Protein AF-A0A3M7MAM5-F1 (afdb_monomer_lite)

Radius of gyration: 22.74 Å; chains: 1; bounding box: 94×47×56 Å

Foldseek 3Di:
DDDDDDDDDDDDDDDDPDDQPFKDWFADPDQDFAADDPPLAKWKKWWPAKDWADPQHPAAQEPVRLVCAPVDCPVPDPSDGDDQWRWMKIAGSQQKIKIWTFGDDPDPVPVDQPDAPDADQVRTPWIFIDGKDKDFDDADCQGDPGHNYRDYPPPDPQPRKIKMWGDTCDILQDFHPDPPDDTDIFIWTCPDPFKIWTWHWDQDVVVRGITIMIIIMGIDDAWALDDPPDGKWKWWWKWWDDVVQSKTKIWIDTHFKIKIWMHRGNWIWIWIKGAQPPPPPDDSVRRIDTSYIYTDDDDVSVVRSCLSRHDQQMWIGGPPIIIGTNHIYMYD

pLDDT: mean 84.45, std 17.79, range [28.25, 98.88]

Organism: NCBI:txid1302712

Sequence (332 aa):
MSTSSNTEDPSEPTRSPGTDTYVTVTAANTTAIPSLPNGSEPNISVREYIYFLPYPLPPGTEVPYSIHLPEKNPLNLPTHQLEPTDTLVLTSPKRTFVDIRIYKPFNAAEDLPPPANVLEPQRLEWAFAGTSSSRSITLSPTGPKHGKSQIRMEKDMWSNVTHSKWSHWIDSRYTVGSKDIPVDEGDMYPIAPDLTLEVGHAFHPALNAEKTHEEMWRDVHAISTNEAPHTTKLCVVLRCKAEHAGVRGLIVRVGQYCQGIVMERDRVTVERWEWHADLAGKTEREKWARSVRIGNSFLPCSAAFRAEVLGAGAVVRFHEYEWVVEELWEWK

InterPro domains:
  IPR031818 Protein Hri1 [PF16815] (74-327)
  IPR043047 Hri1, N-terminal domain superfamily [G3DSA:2.40.128.320] (72-232)

Secondary structure (DSSP, 8-state):
--------------------TTEEEE--S--SPPBPPTT---EEEEEEEEEEEPSSPPTT--SS-GGGTTT--TT---SS----EEEEEEE-TT-EEEEEEEEPPS-GGG-SPPPTT---GGGEEEEEEEEEEEEE-PPPTT--SSSS-----TTS---S-EEEEEEEEEETTS-TT-S-PPPEEEEEEEEETTEEEEEEEEEEGGGTEEEEEEEEEEEPPP---S-TT---EEEEEEEEEEGGGTEEEEEEEETTEEEEEEEETTEEEEEEEEE-TT-TT--HHHHEEEEEEESSS---GGGGG-GGG--TT-EEEETTEEEEEEEEEEE-

Structure (mmCIF, N/CA/C/O backbone):
data_AF-A0A3M7MAM5-F1
#
_entry.id   AF-A0A3M7MAM5-F1
#
loop_
_atom_site.group_PDB
_atom_site.id
_atom_site.type_symbol
_atom_site.label_atom_id
_atom_site.label_alt_id
_atom_site.label_comp_id
_atom_site.label_asym_id
_atom_site.label_entity_id
_atom_site.label_seq_id
_atom_site.pdbx_PDB_ins_code
_atom_site.Cartn_x
_atom_site.Cartn_y
_atom_site.Cartn_z
_atom_site.occupancy
_atom_site.B_iso_or_equiv
_atom_site.auth_seq_id
_atom_site.auth_comp_id
_atom_site.auth_asym_id
_atom_site.auth_atom_id
_atom_site.pdbx_PDB_model_num
ATOM 1 N N . MET A 1 1 ? -64.782 25.858 -14.496 1.00 42.59 1 MET A N 1
ATOM 2 C CA . MET A 1 1 ? -64.488 24.683 -13.652 1.00 42.59 1 MET A CA 1
ATOM 3 C C . MET A 1 1 ? -63.936 23.599 -14.556 1.00 42.59 1 MET A C 1
ATOM 5 O O . MET A 1 1 ? -64.670 23.101 -15.394 1.00 42.59 1 MET A O 1
ATOM 9 N N . SER A 1 2 ? -62.637 23.335 -14.467 1.00 32.50 2 SER A N 1
ATOM 10 C CA . SER A 1 2 ? -61.953 22.219 -15.127 1.00 32.50 2 SER A CA 1
ATOM 11 C C . SER A 1 2 ? -60.625 22.061 -14.400 1.00 32.50 2 SER A C 1
ATOM 13 O O . SER A 1 2 ? -59.727 22.886 -14.547 1.00 32.50 2 SER A O 1
ATOM 15 N N . THR A 1 3 ? -60.597 21.086 -13.505 1.00 32.38 3 THR A N 1
ATOM 16 C CA . THR A 1 3 ? -59.550 20.776 -12.532 1.00 32.38 3 THR A CA 1
ATOM 17 C C . THR A 1 3 ? -58.356 20.096 -13.193 1.00 32.38 3 THR A C 1
ATOM 19 O O . THR A 1 3 ? -58.519 19.132 -13.935 1.00 32.38 3 THR A O 1
ATOM 22 N N . SER A 1 4 ? -57.163 20.599 -12.882 1.00 31.80 4 SER A N 1
ATOM 23 C CA . SER A 1 4 ? -55.857 20.008 -13.170 1.00 31.80 4 SER A CA 1
ATOM 24 C C . SER A 1 4 ? -55.642 18.728 -12.356 1.00 31.80 4 SER A C 1
ATOM 26 O O . SER A 1 4 ? -55.750 18.757 -11.129 1.00 31.80 4 SER A O 1
ATOM 28 N N . SER A 1 5 ? -55.314 17.621 -13.020 1.00 33.38 5 SER A N 1
ATOM 29 C CA . SER A 1 5 ? -54.883 16.378 -12.377 1.00 33.38 5 SER A CA 1
ATOM 30 C C . SER A 1 5 ? -53.370 16.404 -12.143 1.00 33.38 5 SER A C 1
ATOM 32 O O . SER A 1 5 ? -52.596 16.250 -13.088 1.00 33.38 5 SER A O 1
ATOM 34 N N . ASN A 1 6 ? -52.967 16.593 -10.886 1.00 32.03 6 ASN A N 1
ATOM 35 C CA . ASN A 1 6 ? -51.632 16.256 -10.398 1.00 32.03 6 ASN A CA 1
ATOM 36 C C . ASN A 1 6 ? -51.550 14.735 -10.231 1.00 32.03 6 ASN A C 1
ATOM 38 O O . ASN A 1 6 ? -52.297 14.163 -9.440 1.00 32.03 6 ASN A O 1
ATOM 42 N N . THR A 1 7 ? -50.644 14.090 -10.955 1.00 34.12 7 THR A N 1
ATOM 43 C CA . THR A 1 7 ? -50.143 12.754 -10.618 1.00 34.12 7 THR A CA 1
ATOM 44 C C . THR A 1 7 ? -48.879 12.934 -9.789 1.00 34.12 7 THR A C 1
ATOM 46 O O . THR A 1 7 ? -47.844 13.333 -10.317 1.00 34.12 7 THR A O 1
ATOM 49 N N . GLU A 1 8 ? -49.002 12.700 -8.483 1.00 32.75 8 GLU A N 1
ATOM 50 C CA . GLU A 1 8 ? -47.881 12.535 -7.559 1.00 32.75 8 GLU A CA 1
ATOM 51 C C . GLU A 1 8 ? -47.247 11.159 -7.793 1.00 32.75 8 GLU A C 1
ATOM 53 O O . GLU A 1 8 ? -47.914 10.127 -7.707 1.00 32.75 8 GLU A O 1
ATOM 58 N N . ASP A 1 9 ? -45.961 11.171 -8.123 1.00 30.16 9 ASP A N 1
ATOM 59 C CA . ASP A 1 9 ? -45.091 10.000 -8.195 1.00 30.16 9 ASP A CA 1
ATOM 60 C C . ASP A 1 9 ? -44.669 9.636 -6.754 1.00 30.16 9 ASP A C 1
ATOM 62 O O . ASP A 1 9 ? -44.239 10.532 -6.015 1.00 30.16 9 ASP A O 1
ATOM 66 N N . PRO A 1 10 ? -44.815 8.384 -6.283 1.00 31.95 10 PRO A N 1
ATOM 67 C CA . PRO A 1 10 ? -44.465 8.038 -4.914 1.00 31.95 10 PRO A CA 1
ATOM 68 C C . PRO A 1 10 ? -42.942 8.039 -4.755 1.00 31.95 10 PRO A C 1
ATOM 70 O O . PRO A 1 10 ? -42.240 7.142 -5.215 1.00 31.95 10 PRO A O 1
ATOM 73 N N . SER A 1 11 ? -42.445 9.060 -4.062 1.00 31.78 11 SER A N 1
ATOM 74 C CA . SER A 1 11 ? -41.065 9.177 -3.599 1.00 31.78 11 SER A CA 1
ATOM 75 C C . SER A 1 11 ? -40.607 7.905 -2.876 1.00 31.78 11 SER A C 1
ATOM 77 O O . SER A 1 11 ? -41.176 7.535 -1.843 1.00 31.78 11 SER A O 1
ATOM 79 N N . GLU A 1 12 ? -39.553 7.266 -3.387 1.00 31.12 12 GLU A N 1
ATOM 80 C CA . GLU A 1 12 ? -38.801 6.245 -2.657 1.00 31.12 12 GLU A CA 1
ATOM 81 C C . GLU A 1 12 ? -38.272 6.819 -1.330 1.00 31.12 12 GLU A C 1
ATOM 83 O O . GLU A 1 12 ? -37.809 7.963 -1.285 1.00 31.12 12 GLU A O 1
ATOM 88 N N . PRO A 1 13 ? -38.309 6.050 -0.228 1.00 29.69 13 PRO A N 1
ATOM 89 C CA . PRO A 1 13 ? -37.814 6.526 1.048 1.00 29.69 13 PRO A CA 1
ATOM 90 C C . PRO A 1 13 ? -36.288 6.615 1.012 1.00 29.69 13 PRO A C 1
ATOM 92 O O . PRO A 1 13 ? -35.580 5.605 0.981 1.00 29.69 13 PRO A O 1
ATOM 95 N N . THR A 1 14 ? -35.785 7.843 1.090 1.00 29.61 14 THR A N 1
ATOM 96 C CA . THR A 1 14 ? -34.390 8.175 1.373 1.00 29.61 14 THR A CA 1
ATOM 97 C C . THR A 1 14 ? -33.977 7.482 2.673 1.00 29.61 14 THR A C 1
ATOM 99 O O . THR A 1 14 ? -34.346 7.903 3.771 1.00 29.61 14 THR A O 1
ATOM 102 N N . ARG A 1 15 ? -33.234 6.373 2.574 1.00 28.25 15 ARG A N 1
ATOM 103 C CA . ARG A 1 15 ? -32.621 5.734 3.743 1.00 28.25 15 ARG A CA 1
ATOM 104 C C . ARG A 1 15 ? -31.528 6.652 4.280 1.00 28.25 15 ARG A C 1
ATOM 106 O O . ARG A 1 15 ? -30.446 6.749 3.709 1.00 28.25 15 ARG A O 1
ATOM 113 N N . SER A 1 16 ? -31.816 7.295 5.404 1.00 30.09 16 SER A N 1
ATOM 114 C CA . SER A 1 16 ? -30.820 7.926 6.267 1.00 30.09 16 SER A CA 1
ATOM 115 C C . SER A 1 16 ? -29.702 6.924 6.608 1.00 30.09 16 SER A C 1
ATOM 117 O O . SER A 1 16 ? -30.004 5.743 6.814 1.00 30.09 16 SER A O 1
ATOM 119 N N . PRO A 1 17 ? -28.428 7.348 6.712 1.00 36.53 17 PRO A N 1
ATOM 120 C CA . PRO A 1 17 ? -27.329 6.469 7.098 1.00 36.53 17 PRO A CA 1
ATOM 121 C C . PRO A 1 17 ? -27.506 6.068 8.567 1.00 36.53 17 PRO A C 1
ATOM 123 O O . PRO A 1 17 ? -27.177 6.812 9.493 1.00 36.53 17 PRO A O 1
ATOM 126 N N . GLY A 1 18 ? -28.115 4.900 8.766 1.00 34.88 18 GLY A N 1
ATOM 127 C CA . GLY A 1 18 ? -28.421 4.337 10.071 1.00 34.88 18 GLY A CA 1
ATOM 128 C C . GLY A 1 18 ? -27.169 4.142 10.923 1.00 34.88 18 GLY A C 1
ATOM 129 O O . GLY A 1 18 ? -26.062 3.922 10.439 1.00 34.88 18 GLY A O 1
ATOM 130 N N . THR A 1 19 ? -27.358 4.243 12.230 1.00 38.47 19 THR A N 1
ATOM 131 C CA . THR A 1 19 ? -26.481 3.670 13.248 1.00 38.47 19 THR A CA 1
ATOM 132 C C . THR A 1 19 ? -26.070 2.244 12.857 1.00 38.47 19 THR A C 1
ATOM 134 O O . THR A 1 19 ? -26.942 1.411 12.607 1.00 38.47 19 THR A O 1
ATOM 137 N N . ASP A 1 20 ? -24.759 1.961 12.811 1.00 46.50 20 ASP A N 1
ATOM 138 C CA . ASP A 1 20 ? -24.204 0.610 12.618 1.00 46.50 20 ASP A CA 1
ATOM 139 C C . ASP A 1 20 ? -24.618 -0.277 13.805 1.00 46.50 20 ASP A C 1
ATOM 141 O O . ASP A 1 20 ? -23.882 -0.486 14.767 1.00 46.50 20 ASP A O 1
ATOM 145 N N . THR A 1 21 ? -25.847 -0.781 13.756 1.00 50.34 21 THR A N 1
ATOM 146 C CA . THR A 1 21 ? -26.507 -1.592 14.790 1.00 50.34 21 THR A CA 1
ATOM 147 C C . THR A 1 21 ? -25.937 -3.013 14.881 1.00 50.34 21 THR A C 1
ATOM 149 O O . THR A 1 21 ? -26.382 -3.800 15.710 1.00 50.34 21 THR A O 1
ATOM 152 N N . TYR A 1 22 ? -24.920 -3.329 14.072 1.00 62.34 22 TYR A N 1
ATOM 153 C CA . TYR A 1 22 ? -24.322 -4.660 13.936 1.00 62.34 22 TYR A CA 1
ATOM 154 C C . TYR A 1 22 ? -22.860 -4.751 14.398 1.00 62.34 22 TYR A C 1
ATOM 156 O O . TYR A 1 22 ? -22.259 -5.815 14.265 1.00 62.34 22 TYR A O 1
ATOM 164 N N . VAL A 1 23 ? -22.273 -3.671 14.931 1.00 78.56 23 VAL A N 1
ATOM 165 C CA . VAL A 1 23 ? -20.900 -3.690 15.467 1.00 78.56 23 VAL A CA 1
ATOM 166 C C . VAL A 1 23 ? -20.948 -3.815 16.987 1.00 78.56 23 VAL A C 1
ATOM 168 O O . VAL A 1 23 ? -21.403 -2.899 17.670 1.00 78.56 23 VAL A O 1
ATOM 171 N N . THR A 1 24 ? -20.424 -4.911 17.536 1.00 83.50 24 THR A N 1
ATOM 172 C CA . THR A 1 24 ? -20.208 -5.051 18.989 1.00 83.50 24 THR A CA 1
ATOM 173 C C . THR A 1 24 ? -18.719 -5.167 19.276 1.00 83.50 24 THR A C 1
ATOM 175 O O . THR A 1 24 ? -18.040 -5.989 18.669 1.00 83.50 24 THR A O 1
ATOM 178 N N . VAL A 1 25 ? -18.206 -4.365 20.210 1.00 82.31 25 VAL A N 1
ATOM 179 C CA . VAL A 1 25 ? -16.796 -4.408 20.621 1.00 82.31 25 VAL A CA 1
ATOM 180 C C . VAL A 1 25 ? -16.696 -5.047 22.000 1.00 82.31 25 VAL A C 1
ATOM 182 O O . VAL A 1 25 ? -17.313 -4.580 22.954 1.00 82.31 25 VAL A O 1
ATOM 185 N N . THR A 1 26 ? -15.909 -6.113 22.102 1.00 83.19 26 THR A N 1
ATOM 186 C CA . THR A 1 26 ? -15.471 -6.679 23.380 1.00 83.19 26 THR A CA 1
ATOM 187 C C . THR A 1 26 ? -14.076 -6.137 23.662 1.00 83.19 26 THR A C 1
ATOM 189 O O . THR A 1 26 ? -13.120 -6.511 22.980 1.00 83.19 26 THR A O 1
ATOM 192 N N . ALA A 1 27 ? -13.980 -5.205 24.612 1.00 74.50 27 ALA A N 1
ATOM 193 C CA . ALA A 1 27 ? -12.737 -4.512 24.937 1.00 74.50 27 ALA A CA 1
ATOM 194 C C . ALA A 1 27 ? -11.668 -5.468 25.494 1.00 74.50 27 ALA A C 1
ATOM 196 O O . ALA A 1 27 ? -11.983 -6.450 26.169 1.00 74.50 27 ALA A O 1
ATOM 197 N N . ALA A 1 28 ? -10.398 -5.157 25.228 1.00 69.44 28 ALA A N 1
ATOM 198 C CA . ALA A 1 28 ? -9.275 -5.809 25.893 1.00 69.44 28 ALA A CA 1
ATOM 199 C C . ALA A 1 28 ? -9.112 -5.263 27.325 1.00 69.44 28 ALA A C 1
ATOM 201 O O . ALA A 1 28 ? -9.519 -4.143 27.618 1.00 69.44 28 ALA A O 1
ATOM 202 N N . ASN A 1 29 ? -8.462 -6.021 28.213 1.00 64.56 29 ASN A N 1
ATOM 203 C CA . ASN A 1 29 ? -8.222 -5.630 29.615 1.00 64.56 29 ASN A CA 1
ATOM 204 C C . ASN A 1 29 ? -7.201 -4.477 29.801 1.00 64.56 29 ASN A C 1
ATOM 206 O O . ASN A 1 29 ? -6.746 -4.238 30.919 1.00 64.56 29 ASN A O 1
ATOM 210 N N . THR A 1 30 ? -6.791 -3.784 28.740 1.00 60.09 30 THR A N 1
ATOM 211 C CA . THR A 1 30 ? -5.734 -2.762 28.759 1.00 60.09 30 THR A CA 1
ATOM 212 C C . THR A 1 30 ? -6.301 -1.351 28.621 1.00 60.09 30 THR A C 1
ATOM 214 O O . THR A 1 30 ? -7.138 -1.090 27.766 1.00 60.09 30 THR A O 1
ATOM 217 N N . THR A 1 31 ? -5.828 -0.428 29.466 1.00 61.97 31 THR A N 1
ATOM 218 C CA . THR A 1 31 ? -6.374 0.936 29.601 1.00 61.97 31 THR A CA 1
ATOM 219 C C . THR A 1 31 ? -5.577 2.033 28.890 1.00 61.97 31 THR A C 1
ATOM 221 O O . THR A 1 31 ? -6.070 3.153 28.808 1.00 61.97 31 THR A O 1
ATOM 224 N N . ALA A 1 32 ? -4.372 1.759 28.375 1.00 78.19 32 ALA A N 1
ATOM 225 C CA . ALA A 1 32 ? -3.546 2.760 27.691 1.00 78.19 32 ALA A CA 1
ATOM 226 C C . ALA A 1 32 ? -3.020 2.243 26.345 1.00 78.19 32 ALA A C 1
ATOM 228 O O . ALA A 1 32 ? -2.519 1.118 26.260 1.00 78.19 32 ALA A O 1
ATOM 229 N N . ILE A 1 33 ? -3.117 3.082 25.309 1.00 83.94 33 ILE A N 1
ATOM 230 C CA . ILE A 1 33 ? -2.559 2.806 23.983 1.00 83.94 33 ILE A CA 1
ATOM 231 C C . ILE A 1 33 ? -1.027 2.890 24.076 1.00 83.94 33 ILE A C 1
ATOM 233 O O . ILE A 1 33 ? -0.505 3.874 24.604 1.00 83.94 33 ILE A O 1
ATOM 237 N N . PRO A 1 34 ? -0.277 1.875 23.610 1.00 86.56 34 PRO A N 1
ATOM 238 C CA . PRO A 1 34 ? 1.176 1.919 23.668 1.00 86.56 34 PRO A CA 1
ATOM 239 C C . PRO A 1 34 ? 1.740 2.974 22.707 1.00 86.56 34 PRO A C 1
ATOM 241 O O . PRO A 1 34 ? 1.346 3.059 21.540 1.00 86.56 34 PRO A O 1
ATOM 244 N N . SER A 1 35 ? 2.719 3.740 23.196 1.00 86.50 35 SER A N 1
ATOM 245 C CA . SER A 1 35 ? 3.507 4.652 22.368 1.00 86.50 35 SER A CA 1
ATOM 246 C C . SER A 1 35 ? 4.398 3.874 21.407 1.00 86.50 35 SER A C 1
ATOM 248 O O . SER A 1 35 ? 5.023 2.882 21.798 1.00 86.50 35 SER A O 1
ATOM 250 N N . LEU A 1 36 ? 4.512 4.358 20.178 1.00 87.19 36 LEU A N 1
ATOM 251 C CA . LEU A 1 36 ? 5.341 3.725 19.168 1.00 87.19 36 LEU A CA 1
ATOM 252 C C . LEU A 1 36 ? 6.850 3.821 19.492 1.00 87.19 36 LEU A C 1
ATOM 254 O O . LEU A 1 36 ? 7.325 4.907 19.832 1.00 87.19 36 LEU A O 1
ATOM 258 N N . PRO A 1 37 ? 7.629 2.729 19.363 1.00 79.88 37 PRO A N 1
ATOM 259 C CA . PRO A 1 37 ? 9.088 2.791 19.423 1.00 79.88 37 PRO A CA 1
ATOM 260 C C . PRO A 1 37 ? 9.677 3.564 18.231 1.00 79.88 37 PRO A C 1
ATOM 262 O O . PRO A 1 37 ? 9.218 3.396 17.101 1.00 79.88 37 PRO A O 1
ATOM 265 N N . ASN A 1 38 ? 10.737 4.347 18.461 1.00 74.81 38 ASN A N 1
ATOM 266 C CA . ASN A 1 38 ? 11.469 5.039 17.390 1.00 74.81 38 ASN A CA 1
ATOM 267 C C . ASN A 1 38 ? 11.940 4.060 16.298 1.00 74.81 38 ASN A C 1
ATOM 269 O O . ASN A 1 38 ? 12.452 2.981 16.613 1.00 74.81 38 ASN A O 1
ATOM 273 N N . GLY A 1 39 ? 11.831 4.455 15.026 1.00 72.19 39 GLY A N 1
ATOM 274 C CA . GLY A 1 39 ? 12.287 3.656 13.881 1.00 72.19 39 GLY A CA 1
ATOM 275 C C . GLY A 1 39 ? 11.317 2.549 13.448 1.00 72.19 39 GLY A C 1
ATOM 276 O O . GLY A 1 39 ? 11.661 1.716 12.607 1.00 72.19 39 GLY A O 1
ATOM 277 N N . SER A 1 40 ? 10.123 2.495 14.044 1.00 83.31 40 SER A N 1
ATOM 278 C CA . SER A 1 40 ? 9.031 1.585 13.664 1.00 83.31 40 SER A CA 1
ATOM 279 C C . SER A 1 40 ? 7.812 2.355 13.160 1.00 83.31 40 SER A C 1
ATOM 281 O O . SER A 1 40 ? 6.685 1.879 13.289 1.00 83.31 40 SER A O 1
ATOM 283 N N . GLU A 1 41 ? 8.028 3.560 12.628 1.00 86.31 41 GLU A N 1
ATOM 284 C CA . GLU A 1 41 ? 6.969 4.428 12.129 1.00 86.31 41 GLU A CA 1
ATOM 285 C C . GLU A 1 41 ? 6.134 3.688 11.074 1.00 86.31 41 GLU A C 1
ATOM 287 O O . GLU A 1 41 ? 6.696 3.089 10.146 1.00 86.31 41 GLU A O 1
ATOM 292 N N . PRO A 1 42 ? 4.795 3.683 11.211 1.00 95.25 42 PRO A N 1
ATOM 293 C CA . PRO A 1 42 ? 3.943 3.228 10.134 1.00 95.25 42 PRO A CA 1
ATOM 294 C C . PRO A 1 42 ? 4.097 4.169 8.945 1.00 95.25 42 PRO A C 1
ATOM 296 O O . PRO A 1 42 ? 4.448 5.343 9.081 1.00 95.25 42 PRO A O 1
ATOM 299 N N . ASN A 1 43 ? 3.797 3.639 7.775 1.00 96.62 43 ASN A N 1
ATOM 300 C CA . ASN A 1 43 ? 4.044 4.302 6.514 1.00 96.62 43 ASN A CA 1
ATOM 301 C C . ASN A 1 43 ? 2.759 4.329 5.675 1.00 96.62 43 ASN A C 1
ATOM 303 O O . ASN A 1 43 ? 1.932 3.413 5.733 1.00 96.62 43 ASN A O 1
ATOM 307 N N . ILE A 1 44 ? 2.598 5.427 4.944 1.00 98.50 44 ILE A N 1
ATOM 308 C CA . ILE A 1 44 ? 1.582 5.617 3.918 1.00 98.50 44 ILE A CA 1
ATOM 309 C C . ILE A 1 44 ? 2.365 5.861 2.636 1.00 98.50 44 ILE A C 1
ATOM 311 O O . ILE A 1 44 ? 3.121 6.831 2.588 1.00 98.50 44 ILE A O 1
ATOM 315 N N . SER A 1 45 ? 2.167 5.038 1.614 1.00 98.31 45 SER A N 1
ATOM 316 C CA . SER A 1 45 ? 2.793 5.250 0.308 1.00 98.31 45 SER A CA 1
ATOM 317 C C . SER A 1 45 ? 1.738 5.347 -0.782 1.00 98.31 45 SER A C 1
ATOM 319 O O . SER A 1 45 ? 0.765 4.590 -0.799 1.00 98.31 45 SER A O 1
ATOM 321 N N . VAL A 1 46 ? 1.942 6.281 -1.703 1.00 98.38 46 VAL A N 1
ATOM 322 C CA . VAL A 1 46 ? 1.174 6.404 -2.945 1.00 98.38 46 VAL A CA 1
ATOM 323 C C . VAL A 1 46 ? 2.087 6.097 -4.119 1.00 98.38 46 VAL A C 1
ATOM 325 O O . VAL A 1 46 ? 3.282 6.397 -4.072 1.00 98.38 46 VAL A O 1
ATOM 328 N N . ARG A 1 47 ? 1.544 5.489 -5.172 1.00 98.12 47 ARG A N 1
ATOM 329 C CA . ARG A 1 47 ? 2.317 5.242 -6.391 1.00 98.12 47 ARG A CA 1
ATOM 330 C C . ARG A 1 47 ? 2.205 6.452 -7.314 1.00 98.12 47 ARG A C 1
ATOM 332 O O . ARG A 1 47 ? 1.106 6.859 -7.679 1.00 98.12 47 ARG A O 1
ATOM 339 N N . GLU A 1 48 ? 3.343 7.045 -7.648 1.00 97.31 48 GLU A N 1
ATOM 340 C CA . GLU A 1 48 ? 3.448 8.217 -8.523 1.00 97.31 48 GLU A CA 1
ATOM 341 C C . GLU A 1 48 ? 3.344 7.822 -9.993 1.00 97.31 48 GLU A C 1
ATOM 343 O O . GLU A 1 48 ? 2.744 8.543 -10.789 1.00 97.31 48 GLU A O 1
ATOM 348 N N . TYR A 1 49 ? 3.959 6.694 -10.350 1.00 96.81 49 TYR A N 1
ATOM 349 C CA . TYR A 1 49 ? 3.884 6.099 -11.676 1.00 96.81 49 TYR A CA 1
ATOM 350 C C . TYR A 1 49 ? 4.317 4.639 -11.664 1.00 96.81 49 TYR A C 1
ATOM 352 O O . TYR A 1 49 ? 5.024 4.181 -10.762 1.00 96.81 49 TYR A O 1
ATOM 360 N N . ILE A 1 50 ? 3.966 3.947 -12.745 1.00 95.94 50 ILE A N 1
ATOM 361 C CA . ILE A 1 50 ? 4.466 2.615 -13.064 1.00 95.94 50 ILE A CA 1
ATOM 362 C C . ILE A 1 50 ? 4.881 2.526 -14.535 1.00 95.94 50 ILE A C 1
ATOM 364 O O . ILE A 1 50 ? 4.150 2.948 -15.433 1.00 95.94 50 ILE A O 1
ATOM 368 N N . TYR A 1 51 ? 6.036 1.914 -14.790 1.00 94.94 51 TYR A N 1
ATOM 369 C CA . TYR A 1 51 ? 6.430 1.455 -16.120 1.00 94.94 51 TYR A CA 1
ATOM 370 C C . TYR A 1 51 ? 6.528 -0.063 -16.162 1.00 94.94 51 TYR A C 1
ATOM 372 O O . TYR A 1 51 ? 7.123 -0.680 -15.286 1.00 94.94 51 TYR A O 1
ATOM 380 N N . PHE A 1 52 ? 6.017 -0.657 -17.240 1.00 93.06 52 PHE A N 1
ATOM 381 C CA . PHE A 1 52 ? 6.266 -2.057 -17.566 1.00 93.06 52 PHE A CA 1
ATOM 382 C C . PHE A 1 52 ? 7.354 -2.155 -18.633 1.00 93.06 52 PHE A C 1
ATOM 384 O O . PHE A 1 52 ? 7.204 -1.656 -19.750 1.00 93.06 52 PHE A O 1
ATOM 391 N N . LEU A 1 53 ? 8.444 -2.830 -18.288 1.00 92.62 53 LEU A N 1
ATOM 392 C CA . LEU A 1 53 ? 9.615 -3.049 -19.125 1.00 92.62 53 LEU A CA 1
ATOM 393 C C . LEU A 1 53 ? 9.625 -4.491 -19.676 1.00 92.62 53 LEU A C 1
ATOM 395 O O . LEU A 1 53 ? 8.964 -5.386 -19.132 1.00 92.62 53 LEU A O 1
ATOM 399 N N . PRO A 1 54 ? 10.367 -4.765 -20.767 1.00 92.06 54 PRO A N 1
ATOM 400 C CA . PRO A 1 54 ? 10.568 -6.130 -21.242 1.00 92.06 54 PRO A CA 1
ATOM 401 C C . PRO A 1 54 ? 11.176 -7.029 -20.160 1.00 92.06 54 PRO A C 1
ATOM 403 O O . PRO A 1 54 ? 12.018 -6.588 -19.382 1.00 92.06 54 PRO A O 1
ATOM 406 N N . TYR A 1 55 ? 10.787 -8.304 -20.154 1.00 90.38 55 TYR A N 1
ATOM 407 C CA . TYR A 1 55 ? 11.403 -9.319 -19.308 1.00 90.38 55 TYR A CA 1
ATOM 408 C C . TYR A 1 55 ? 11.925 -10.490 -20.161 1.00 90.38 55 TYR A C 1
ATOM 410 O O . TYR A 1 55 ? 11.165 -11.029 -20.970 1.00 90.38 55 TYR A O 1
ATOM 418 N N . PRO A 1 56 ? 13.197 -10.903 -19.993 1.00 89.44 56 PRO A N 1
ATOM 419 C CA . PRO A 1 56 ? 14.225 -10.175 -19.249 1.00 89.44 56 PRO A CA 1
ATOM 420 C C . PRO A 1 56 ? 14.523 -8.817 -19.908 1.00 89.44 56 PRO A C 1
ATOM 422 O O . PRO A 1 56 ? 14.296 -8.640 -21.107 1.00 89.44 56 PRO A O 1
ATOM 425 N N . LEU A 1 57 ? 15.067 -7.876 -19.133 1.00 87.94 57 LEU A N 1
ATOM 426 C CA . LEU A 1 57 ? 15.564 -6.616 -19.686 1.00 87.94 57 LEU A CA 1
ATOM 427 C C . LEU A 1 57 ? 16.622 -6.878 -20.775 1.00 87.94 57 LEU A C 1
ATOM 429 O O . LEU A 1 57 ? 17.436 -7.800 -20.614 1.00 87.94 57 LEU A O 1
ATOM 433 N N . PRO A 1 58 ? 16.644 -6.086 -21.865 1.00 87.94 58 PRO A N 1
ATOM 434 C CA . PRO A 1 58 ? 17.700 -6.170 -22.863 1.00 87.94 58 PRO A CA 1
ATOM 435 C C . PRO A 1 58 ? 19.099 -6.004 -22.244 1.00 87.94 58 PRO A C 1
ATOM 437 O O . PRO A 1 58 ? 19.272 -5.269 -21.267 1.00 87.94 58 PRO A O 1
ATOM 440 N N . PRO A 1 59 ? 20.130 -6.662 -22.803 1.00 82.31 59 PRO A N 1
ATOM 441 C CA . PRO A 1 59 ? 21.497 -6.467 -22.342 1.00 82.31 59 PRO A CA 1
ATOM 442 C C . PRO A 1 59 ? 21.908 -4.992 -22.403 1.00 82.31 59 PRO A C 1
ATOM 444 O O . PRO A 1 59 ? 21.739 -4.332 -23.427 1.00 82.31 59 PRO A O 1
ATOM 447 N N . GLY A 1 60 ? 22.477 -4.492 -21.307 1.00 77.62 60 GLY A N 1
ATOM 448 C CA . GLY A 1 60 ? 22.974 -3.120 -21.210 1.00 77.62 60 GLY A CA 1
ATOM 449 C C . GLY A 1 60 ? 21.931 -2.068 -20.824 1.00 77.62 60 GLY A C 1
ATOM 450 O O . GLY A 1 60 ? 22.260 -0.884 -20.802 1.00 77.62 60 GLY A O 1
ATOM 451 N N . THR A 1 61 ? 20.699 -2.468 -20.501 1.00 85.12 61 THR A N 1
ATOM 452 C CA . THR A 1 61 ? 19.697 -1.563 -19.922 1.00 85.12 61 THR A CA 1
ATOM 453 C C . THR A 1 61 ? 20.125 -1.114 -18.523 1.00 85.12 61 THR A C 1
ATOM 455 O O . THR A 1 61 ? 20.298 -1.942 -17.634 1.00 85.12 61 THR A O 1
ATOM 458 N N . GLU A 1 62 ? 20.287 0.189 -18.314 1.00 84.88 62 GLU A N 1
ATOM 459 C CA . GLU A 1 62 ? 20.566 0.730 -16.979 1.00 84.88 62 GLU A CA 1
ATOM 460 C C . GLU A 1 62 ? 19.375 0.524 -16.045 1.00 84.88 62 GLU A C 1
ATOM 462 O O . GLU A 1 62 ? 18.227 0.641 -16.469 1.00 84.88 62 GLU A O 1
ATOM 467 N N . VAL A 1 63 ? 19.673 0.196 -14.786 1.00 85.88 63 VAL A N 1
ATOM 468 C CA . VAL A 1 63 ? 18.677 0.013 -13.728 1.00 85.88 63 VAL A CA 1
ATOM 469 C C . VAL A 1 63 ? 19.080 0.837 -12.495 1.00 85.88 63 VAL A C 1
ATOM 471 O O . VAL A 1 63 ? 20.204 0.651 -12.000 1.00 85.88 63 VAL A O 1
ATOM 474 N N . PRO A 1 64 ? 18.188 1.698 -11.969 1.00 89.56 64 PRO A N 1
ATOM 475 C CA . PRO A 1 64 ? 16.832 1.958 -12.474 1.00 89.56 64 PRO A CA 1
ATOM 476 C C . PRO A 1 64 ? 16.806 2.677 -13.834 1.00 89.56 64 PRO A C 1
ATOM 478 O O . PRO A 1 64 ? 17.694 3.472 -14.131 1.00 89.56 64 PRO A O 1
ATOM 481 N N . TYR A 1 65 ? 15.812 2.380 -14.669 1.00 90.69 65 TYR A N 1
ATOM 482 C CA . TYR A 1 65 ? 15.707 2.875 -16.043 1.00 90.69 65 TYR A CA 1
ATOM 483 C C . TYR A 1 65 ? 14.966 4.215 -16.126 1.00 90.69 65 TYR A C 1
ATOM 485 O O . TYR A 1 65 ? 15.417 5.145 -16.799 1.00 90.69 65 TYR A O 1
ATOM 493 N N . SER A 1 66 ? 13.823 4.327 -15.446 1.00 92.50 66 SER A N 1
ATOM 494 C CA . SER A 1 66 ? 12.865 5.428 -15.594 1.00 92.50 66 SER A CA 1
ATOM 495 C C . SER A 1 66 ? 13.414 6.793 -15.179 1.00 92.50 66 SER A C 1
ATOM 497 O O . SER A 1 66 ? 12.946 7.815 -15.677 1.00 92.50 66 SER A O 1
ATOM 499 N N . ILE A 1 67 ? 14.426 6.827 -14.308 1.00 90.88 67 ILE A N 1
ATOM 500 C CA . ILE A 1 67 ? 15.068 8.060 -13.823 1.00 90.88 67 ILE A CA 1
ATOM 501 C C . ILE A 1 67 ? 15.852 8.811 -14.909 1.00 90.88 67 ILE A C 1
ATOM 503 O O . ILE A 1 67 ? 16.251 9.951 -14.692 1.00 90.88 67 ILE A O 1
ATOM 507 N N . HIS A 1 68 ? 16.088 8.178 -16.062 1.00 88.81 68 HIS A N 1
ATOM 508 C CA . HIS A 1 68 ? 16.790 8.771 -17.202 1.00 88.81 68 HIS A CA 1
ATOM 509 C C . HIS A 1 68 ? 15.847 9.197 -18.332 1.00 88.81 68 HIS A C 1
ATOM 511 O O . HIS A 1 68 ? 16.307 9.550 -19.420 1.00 88.81 68 HIS A O 1
ATOM 517 N N . LEU A 1 69 ? 14.534 9.105 -18.117 1.00 91.06 69 LEU A N 1
ATOM 518 C CA . LEU A 1 69 ? 13.551 9.567 -19.083 1.00 91.06 69 LEU A CA 1
ATOM 519 C C . LEU A 1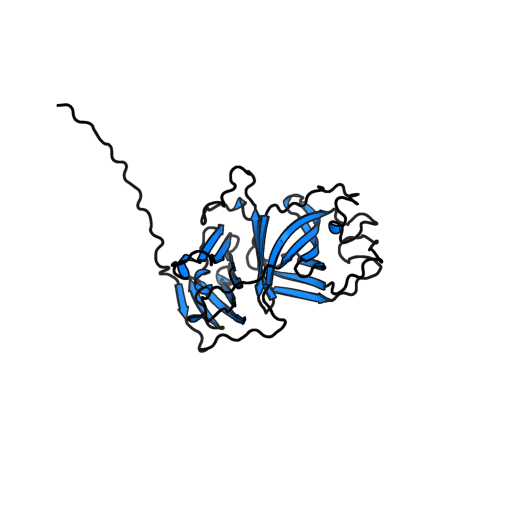 69 ? 13.335 11.084 -18.957 1.00 91.06 69 LEU A C 1
ATOM 521 O O . LEU A 1 69 ? 13.229 11.584 -17.837 1.00 91.06 69 LEU A O 1
ATOM 525 N N . PRO A 1 70 ? 13.136 11.791 -20.087 1.00 92.31 70 PRO A N 1
ATOM 526 C CA . PRO A 1 70 ? 13.085 11.273 -21.460 1.00 92.31 70 PRO A CA 1
ATOM 527 C C . PRO A 1 70 ? 14.449 11.192 -22.174 1.00 92.31 70 PRO A C 1
ATOM 529 O O . PRO A 1 70 ? 14.496 10.731 -23.316 1.00 92.31 70 PRO A O 1
ATOM 532 N N . GLU A 1 71 ? 15.543 11.639 -21.553 1.00 91.44 71 GLU A N 1
ATOM 533 C CA . GLU A 1 71 ? 16.849 11.842 -22.198 1.00 91.44 71 GLU A CA 1
ATOM 534 C C . GLU A 1 71 ? 17.451 10.552 -22.773 1.00 91.44 71 GLU A C 1
ATOM 536 O O . GLU A 1 71 ? 18.067 10.572 -23.842 1.00 91.44 71 GLU A O 1
ATOM 541 N N . LYS A 1 72 ? 17.260 9.420 -22.088 1.00 90.31 72 LYS A N 1
ATOM 542 C CA . LYS A 1 72 ? 17.723 8.096 -22.509 1.00 90.31 72 LYS A CA 1
ATOM 543 C C . LYS A 1 72 ? 16.553 7.122 -22.556 1.00 90.31 72 LYS A C 1
ATOM 545 O O . LYS A 1 72 ? 16.204 6.499 -21.561 1.00 90.31 72 LYS A O 1
ATOM 550 N N . ASN A 1 73 ? 15.984 6.948 -23.750 1.00 92.50 73 ASN A N 1
ATOM 551 C CA . ASN A 1 73 ? 14.806 6.103 -23.948 1.00 92.50 73 ASN A CA 1
ATOM 552 C C . ASN A 1 73 ? 14.962 5.011 -25.035 1.00 92.50 73 ASN A C 1
ATOM 554 O O . ASN A 1 73 ? 14.170 4.960 -25.979 1.00 92.50 73 ASN A O 1
ATOM 558 N N . PRO A 1 74 ? 15.974 4.124 -24.957 1.00 91.50 74 PRO A N 1
ATOM 559 C CA . PRO A 1 74 ? 16.172 3.065 -25.952 1.00 91.50 74 PRO A CA 1
ATOM 560 C C . PRO A 1 74 ? 15.038 2.027 -25.993 1.00 91.50 74 PRO A C 1
ATOM 562 O O . PRO A 1 74 ? 14.884 1.343 -27.001 1.00 91.50 74 PRO A O 1
ATOM 565 N N . LEU A 1 75 ? 14.242 1.902 -24.923 1.00 91.25 75 LEU A N 1
ATOM 566 C CA . LEU A 1 75 ? 13.067 1.023 -24.874 1.00 91.25 75 LEU A CA 1
ATOM 567 C C . LEU A 1 75 ? 11.801 1.674 -25.455 1.00 91.25 75 LEU A C 1
ATOM 569 O O . LEU A 1 75 ? 10.760 1.022 -25.491 1.00 91.25 75 LEU A O 1
ATOM 573 N N . ASN A 1 76 ? 11.886 2.928 -25.916 1.00 92.56 76 ASN A N 1
ATOM 574 C CA . ASN A 1 76 ? 10.776 3.683 -26.500 1.00 92.56 76 ASN A CA 1
ATOM 575 C C . ASN A 1 76 ? 9.517 3.693 -25.609 1.00 92.56 76 ASN A C 1
ATOM 577 O O . ASN A 1 76 ? 8.396 3.492 -26.080 1.00 92.56 76 ASN A O 1
ATOM 581 N N . LEU A 1 77 ? 9.710 3.892 -24.303 1.00 91.00 77 LEU A N 1
ATOM 582 C CA . LEU A 1 77 ? 8.610 4.070 -23.358 1.00 91.00 77 LEU A CA 1
ATOM 583 C C . LEU A 1 77 ? 7.931 5.428 -23.571 1.00 91.00 77 LEU A C 1
ATOM 585 O O . LEU A 1 77 ? 8.549 6.343 -24.123 1.00 91.00 77 LEU A O 1
ATOM 589 N N . PRO A 1 78 ? 6.684 5.605 -23.110 1.00 89.62 78 PRO A N 1
ATOM 590 C CA . PRO A 1 78 ? 6.095 6.931 -22.997 1.00 89.62 78 PRO A CA 1
ATOM 591 C C . PRO A 1 78 ? 7.044 7.889 -22.268 1.00 89.62 78 PRO A C 1
ATOM 593 O O . PRO A 1 78 ? 7.659 7.533 -21.268 1.00 89.62 78 PRO A O 1
ATOM 596 N N . THR A 1 79 ? 7.190 9.104 -22.793 1.00 83.00 79 THR A N 1
ATOM 597 C CA . THR A 1 79 ? 8.060 10.130 -22.193 1.00 83.00 79 THR A CA 1
ATOM 598 C C . THR A 1 79 ? 7.434 10.797 -20.974 1.00 83.00 79 THR A C 1
ATOM 600 O O . THR A 1 79 ? 8.133 11.459 -20.214 1.00 83.00 79 THR A O 1
ATOM 603 N N . HIS A 1 80 ? 6.124 10.644 -20.795 1.00 85.12 80 HIS A N 1
ATOM 604 C CA . HIS A 1 80 ? 5.394 11.118 -19.633 1.00 85.12 80 HIS A CA 1
ATOM 605 C C . HIS A 1 80 ? 5.081 9.944 -18.712 1.00 85.12 80 HIS A C 1
ATOM 607 O O . HIS A 1 80 ? 4.675 8.871 -19.159 1.00 85.12 80 HIS A O 1
ATOM 613 N N . GLN A 1 81 ? 5.252 10.191 -17.419 1.00 88.81 81 GLN A N 1
ATOM 614 C CA . GLN A 1 81 ? 4.895 9.262 -16.359 1.00 88.81 81 GLN A CA 1
ATOM 615 C C . GLN A 1 81 ? 3.390 8.979 -16.397 1.00 88.81 81 GLN A C 1
ATOM 617 O O . GLN A 1 81 ? 2.583 9.891 -16.597 1.00 88.81 81 GLN A O 1
ATOM 622 N N . LEU A 1 82 ? 3.023 7.712 -16.215 1.00 88.19 82 LEU A N 1
ATOM 623 C CA . LEU A 1 82 ? 1.637 7.268 -16.189 1.00 88.19 82 LEU A CA 1
ATOM 624 C C . LEU A 1 82 ? 1.361 6.532 -14.881 1.00 88.19 82 LEU A C 1
ATOM 626 O O . LEU A 1 82 ? 2.051 5.579 -14.529 1.00 88.19 82 LEU A O 1
ATOM 630 N N . GLU A 1 83 ? 0.295 6.948 -14.209 1.00 93.75 83 GLU A N 1
ATOM 631 C CA . GLU A 1 83 ? -0.273 6.240 -13.070 1.00 93.75 83 GLU A CA 1
ATOM 632 C C . GLU A 1 83 ? -1.764 6.002 -13.334 1.00 93.75 83 GLU A C 1
ATOM 634 O O . GLU A 1 83 ? -2.574 6.915 -13.115 1.00 93.75 83 GLU A O 1
ATOM 639 N N . PRO A 1 84 ? -2.143 4.809 -13.832 1.00 92.88 84 PRO A N 1
ATOM 640 C CA . PRO A 1 84 ? -3.524 4.507 -14.197 1.00 92.88 84 PRO A CA 1
ATOM 641 C C . PRO A 1 84 ? -4.431 4.275 -12.982 1.00 92.88 84 PRO A C 1
ATOM 643 O O . PRO A 1 84 ? -5.648 4.169 -13.140 1.00 92.88 84 PRO A O 1
ATOM 646 N N . THR A 1 85 ? -3.869 4.181 -11.776 1.00 95.38 85 THR A N 1
ATOM 647 C CA . THR A 1 85 ? -4.612 3.863 -10.558 1.00 95.38 85 THR A CA 1
ATOM 648 C C . THR A 1 85 ? -4.435 4.915 -9.470 1.00 95.38 85 THR A C 1
ATOM 650 O O . THR A 1 85 ? -3.424 5.593 -9.368 1.00 95.38 85 THR A O 1
ATOM 653 N N . ASP A 1 86 ? -5.433 5.055 -8.619 1.00 96.12 86 ASP A N 1
ATOM 654 C CA . ASP A 1 86 ? -5.308 5.677 -7.312 1.00 96.12 86 ASP A CA 1
ATOM 655 C C . ASP A 1 86 ? -4.831 4.602 -6.318 1.00 96.12 86 ASP A C 1
ATOM 657 O O . ASP A 1 86 ? -5.627 3.970 -5.615 1.00 96.12 86 ASP A O 1
ATOM 661 N N . THR A 1 87 ? -3.528 4.302 -6.357 1.00 98.19 87 THR A N 1
ATOM 662 C CA . THR A 1 87 ? -2.888 3.298 -5.493 1.00 98.19 87 THR A CA 1
ATOM 663 C C . THR A 1 87 ? -2.481 3.910 -4.160 1.00 98.19 87 THR A C 1
ATOM 665 O O . THR A 1 87 ? -1.754 4.904 -4.119 1.00 98.19 87 THR A O 1
ATOM 668 N N . LEU A 1 88 ? -2.904 3.263 -3.073 1.00 98.62 88 LEU A N 1
ATOM 669 C CA . LEU A 1 88 ? -2.542 3.613 -1.704 1.00 98.62 88 LEU A CA 1
ATOM 670 C C . LEU A 1 88 ? -2.127 2.350 -0.952 1.00 98.62 88 LEU A C 1
ATOM 672 O O . LEU A 1 88 ? -2.878 1.370 -0.908 1.00 98.62 88 LEU A O 1
ATOM 676 N N . VAL A 1 89 ? -0.974 2.413 -0.295 1.00 98.69 89 VAL A N 1
ATOM 677 C CA . VAL A 1 89 ? -0.455 1.360 0.576 1.00 98.69 89 VAL A CA 1
ATOM 678 C C . VAL A 1 89 ? -0.369 1.894 1.996 1.00 98.69 89 VAL A C 1
ATOM 680 O O . VAL A 1 89 ? 0.203 2.956 2.238 1.00 98.69 89 VAL A O 1
ATOM 683 N N . LEU A 1 90 ? -0.936 1.153 2.946 1.00 98.81 90 LEU A N 1
ATOM 684 C CA . LEU A 1 90 ? -0.780 1.429 4.374 1.00 98.81 90 LEU A CA 1
ATOM 685 C C . LEU A 1 90 ? 0.022 0.302 5.006 1.00 98.81 90 LEU A C 1
ATOM 687 O O . LEU A 1 90 ? -0.382 -0.856 4.905 1.00 98.81 90 LEU A O 1
ATOM 691 N N . THR A 1 91 ? 1.109 0.644 5.693 1.00 98.56 91 THR A N 1
ATOM 692 C CA . THR A 1 91 ? 1.987 -0.316 6.371 1.00 98.56 91 THR A CA 1
ATOM 693 C C . THR A 1 91 ? 2.085 0.012 7.858 1.00 98.56 91 THR A C 1
ATOM 695 O O . THR A 1 91 ? 2.456 1.120 8.242 1.00 98.56 91 THR A O 1
ATOM 698 N N . SER A 1 92 ? 1.763 -0.959 8.709 1.00 98.12 92 SER A N 1
ATOM 699 C CA . SER A 1 92 ? 1.842 -0.855 10.167 1.00 98.12 92 SER A CA 1
ATOM 700 C C . SER A 1 92 ? 3.288 -0.971 10.687 1.00 98.12 92 SER A C 1
ATOM 702 O O . SER A 1 92 ? 4.187 -1.408 9.958 1.00 98.12 92 SER A O 1
ATOM 704 N N . PRO A 1 93 ? 3.529 -0.683 11.980 1.00 96.31 93 PRO A N 1
ATOM 705 C CA . PRO A 1 93 ? 4.835 -0.868 12.615 1.00 96.31 93 PRO A CA 1
ATOM 706 C C . PRO A 1 93 ? 5.382 -2.294 12.538 1.00 96.31 93 PRO A C 1
ATOM 708 O O . PRO A 1 93 ? 6.577 -2.488 12.312 1.00 96.31 93 PRO A O 1
ATOM 711 N N . LYS A 1 94 ? 4.520 -3.314 12.675 1.00 96.44 94 LYS A N 1
ATOM 712 C CA . LYS A 1 94 ? 4.922 -4.725 12.515 1.00 96.44 94 LYS A CA 1
ATOM 713 C C . LYS A 1 94 ? 5.002 -5.173 11.054 1.00 96.44 94 LYS A C 1
ATOM 715 O O . LYS A 1 94 ? 5.083 -6.372 10.796 1.00 96.44 94 LYS A O 1
ATOM 720 N N . ARG A 1 95 ? 5.008 -4.229 10.106 1.00 97.38 95 ARG A N 1
ATOM 721 C CA . ARG A 1 95 ? 5.072 -4.486 8.660 1.00 97.38 95 ARG A CA 1
ATOM 722 C C . ARG A 1 95 ? 3.860 -5.255 8.133 1.00 97.38 95 ARG A C 1
ATOM 724 O O . ARG A 1 95 ? 3.956 -5.938 7.118 1.00 97.38 95 ARG A O 1
ATOM 731 N N . THR A 1 96 ? 2.716 -5.134 8.806 1.00 98.56 96 THR A N 1
ATOM 732 C CA . THR A 1 96 ? 1.430 -5.574 8.263 1.00 98.56 96 THR A CA 1
ATOM 733 C C . T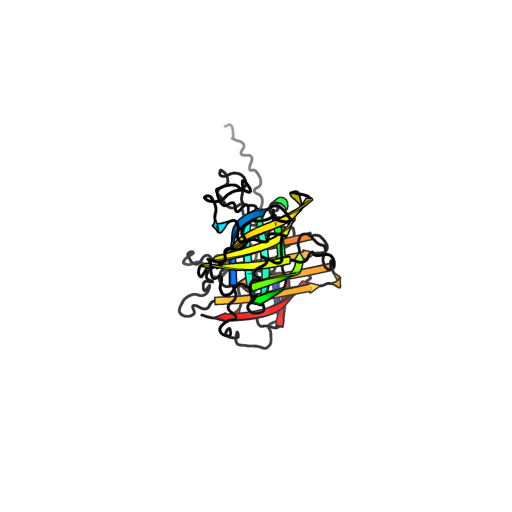HR A 1 96 ? 0.965 -4.531 7.260 1.00 98.56 96 THR A C 1
ATOM 735 O O . THR A 1 96 ? 0.870 -3.360 7.620 1.00 98.56 96 THR A O 1
ATOM 738 N N . PHE A 1 97 ? 0.667 -4.921 6.026 1.00 98.69 97 PHE A N 1
ATOM 739 C CA . PHE A 1 97 ? 0.297 -3.968 4.984 1.00 98.69 97 PHE A CA 1
ATOM 740 C C . PHE A 1 97 ? -1.029 -4.310 4.307 1.00 98.69 97 PHE A C 1
ATOM 742 O O . PHE A 1 97 ? -1.463 -5.466 4.295 1.00 98.69 97 PHE A O 1
ATOM 749 N N . VAL A 1 98 ? -1.639 -3.285 3.717 1.00 98.88 98 VAL A N 1
ATOM 750 C CA . VAL A 1 98 ? -2.739 -3.387 2.755 1.00 98.88 98 VAL A CA 1
ATOM 751 C C . VAL A 1 98 ? -2.442 -2.465 1.573 1.00 98.88 98 VAL A C 1
ATOM 753 O O . VAL A 1 98 ? -2.175 -1.278 1.766 1.00 98.88 98 VAL A O 1
ATOM 756 N N . ASP A 1 99 ? -2.473 -3.029 0.370 1.00 98.75 99 ASP A N 1
ATOM 757 C CA . ASP A 1 99 ? -2.309 -2.353 -0.919 1.00 98.75 99 ASP A CA 1
ATOM 758 C C . ASP A 1 99 ? -3.641 -2.462 -1.672 1.00 98.75 99 ASP A C 1
ATOM 760 O O . ASP A 1 99 ? -4.171 -3.563 -1.866 1.00 98.75 99 ASP A O 1
ATOM 764 N N . ILE A 1 100 ? -4.226 -1.318 -2.033 1.00 98.56 100 ILE A N 1
ATOM 765 C CA . ILE A 1 100 ? -5.454 -1.253 -2.829 1.00 98.56 100 ILE A CA 1
ATOM 766 C C . ILE A 1 100 ? -5.216 -0.310 -4.003 1.00 98.56 100 ILE A C 1
ATOM 768 O O . ILE A 1 100 ? -4.986 0.891 -3.821 1.00 98.56 100 ILE A O 1
ATOM 772 N N . ARG A 1 101 ? -5.368 -0.861 -5.208 1.00 97.50 101 ARG A N 1
ATOM 773 C CA . ARG A 1 101 ? -5.144 -0.204 -6.495 1.00 97.50 101 ARG A CA 1
ATOM 774 C C . ARG A 1 101 ? -6.471 -0.081 -7.234 1.00 97.50 101 ARG A C 1
ATOM 776 O O . ARG A 1 101 ? -7.048 -1.070 -7.695 1.00 97.50 101 ARG A O 1
ATOM 783 N N . ILE A 1 102 ? -6.986 1.142 -7.320 1.00 95.19 102 ILE A N 1
ATOM 784 C CA . ILE A 1 102 ? -8.265 1.437 -7.977 1.00 95.19 102 ILE A CA 1
ATOM 785 C C . ILE A 1 102 ? -7.995 2.171 -9.279 1.00 95.19 102 ILE A C 1
ATOM 787 O O . ILE A 1 102 ? -7.318 3.190 -9.255 1.00 95.19 102 ILE A O 1
ATOM 791 N N . TYR A 1 103 ? -8.537 1.723 -10.408 1.00 93.25 103 TYR A N 1
ATOM 792 C CA . TYR A 1 103 ? -8.431 2.478 -11.655 1.00 93.25 103 TYR A CA 1
ATOM 793 C C . TYR A 1 103 ? -9.018 3.888 -11.502 1.00 93.25 103 TYR A C 1
ATOM 795 O O . TYR A 1 103 ? -10.140 4.072 -11.001 1.00 93.25 103 TYR A O 1
ATOM 803 N N . LYS A 1 104 ? -8.248 4.885 -11.954 1.00 89.88 104 LYS A N 1
ATOM 804 C CA . LYS A 1 104 ? -8.734 6.257 -12.128 1.00 89.88 104 LYS A CA 1
ATOM 805 C C . LYS A 1 104 ? -9.793 6.282 -13.243 1.00 89.88 104 LYS A C 1
ATOM 807 O O . LYS A 1 104 ? -9.760 5.415 -14.120 1.00 89.88 104 LYS A O 1
ATOM 812 N N . PRO A 1 105 ? -10.731 7.244 -13.230 1.00 81.56 105 PRO A N 1
ATOM 813 C CA . PRO A 1 105 ? -11.678 7.414 -14.327 1.00 81.56 105 PRO A CA 1
ATOM 814 C C . PRO A 1 105 ? -10.954 7.521 -15.677 1.00 81.56 105 PRO A C 1
ATOM 816 O O . PRO A 1 105 ? -9.968 8.244 -15.809 1.00 81.56 105 PRO A O 1
ATOM 819 N N . PHE A 1 106 ? -11.439 6.795 -16.687 1.00 69.44 106 PHE A N 1
ATOM 820 C CA . PHE A 1 106 ? -10.841 6.796 -18.029 1.00 69.44 106 PHE A CA 1
ATOM 821 C C . PHE A 1 106 ? -11.181 8.063 -18.835 1.00 69.44 106 PHE A C 1
ATOM 823 O O . PHE A 1 106 ? -10.492 8.372 -19.805 1.00 69.44 106 PHE A O 1
ATOM 830 N N . ASN A 1 107 ? -12.223 8.802 -18.436 1.00 64.81 107 ASN A N 1
ATOM 831 C CA . ASN A 1 107 ? -12.676 10.023 -19.097 1.00 64.81 107 ASN A CA 1
ATOM 832 C C . ASN A 1 107 ? -12.443 11.243 -18.198 1.00 64.81 107 ASN A C 1
ATOM 834 O O . ASN A 1 107 ? -13.055 11.355 -17.143 1.00 64.81 107 ASN A O 1
ATOM 838 N N . ALA A 1 108 ? -11.660 12.216 -18.673 1.00 54.59 108 ALA A N 1
ATOM 839 C CA . ALA A 1 108 ? -11.428 13.498 -17.988 1.00 54.59 108 ALA A CA 1
ATOM 840 C C . ALA A 1 108 ? -12.698 14.367 -17.818 1.00 54.59 108 ALA A C 1
ATOM 842 O O . ALA A 1 108 ? -12.694 15.357 -17.104 1.00 54.59 108 ALA A O 1
ATOM 843 N N . ALA A 1 109 ? -13.811 14.023 -18.479 1.00 55.78 109 ALA A N 1
ATOM 844 C CA . ALA A 1 109 ? -15.103 14.677 -18.239 1.00 55.78 109 ALA A CA 1
ATOM 845 C C . ALA A 1 109 ? -15.768 14.221 -16.921 1.00 55.78 109 ALA A C 1
ATOM 847 O O . ALA A 1 109 ? -16.713 14.857 -16.459 1.00 55.78 109 ALA A O 1
ATOM 848 N N . GLU A 1 110 ? -15.270 13.138 -16.320 1.00 55.03 110 GLU A N 1
ATOM 849 C CA . GLU A 1 110 ? -15.672 12.600 -15.019 1.00 55.03 110 GLU A CA 1
ATOM 850 C C . GLU A 1 110 ? -14.582 12.891 -13.972 1.00 55.03 110 GLU A C 1
ATOM 852 O O . GLU A 1 110 ? -14.178 12.017 -13.212 1.00 55.03 110 GLU A O 1
ATOM 857 N N . ASP A 1 111 ? -14.094 14.136 -13.916 1.00 51.34 111 ASP A N 1
ATOM 858 C CA . ASP A 1 111 ? -13.140 14.605 -12.890 1.00 51.34 111 ASP A CA 1
ATOM 859 C C . ASP A 1 111 ? -13.710 14.547 -11.456 1.00 51.34 111 ASP A C 1
ATOM 861 O O . ASP A 1 111 ? -13.009 14.811 -10.477 1.00 51.34 111 ASP A O 1
ATOM 865 N N . LEU A 1 112 ? -14.994 14.208 -11.305 1.00 56.69 112 LEU A N 1
ATOM 866 C CA . LEU A 1 112 ? -15.587 13.945 -10.005 1.00 56.69 112 LEU A CA 1
ATOM 867 C C . LEU A 1 112 ? -15.292 12.496 -9.596 1.00 56.69 112 LEU A C 1
ATOM 869 O O . LEU A 1 112 ? -15.639 11.578 -10.345 1.00 56.69 112 LEU A O 1
ATOM 873 N N . PRO A 1 113 ? -14.714 12.258 -8.403 1.00 57.25 113 PRO A N 1
ATOM 874 C CA . PRO A 1 113 ? -14.574 10.905 -7.890 1.00 57.25 113 PRO A CA 1
ATOM 875 C C . PRO A 1 113 ? -15.957 10.234 -7.881 1.00 57.25 113 PRO A C 1
ATOM 877 O O . PRO A 1 113 ? -16.927 10.855 -7.425 1.00 57.25 113 PRO A O 1
ATOM 880 N N . PRO A 1 114 ? -16.082 8.994 -8.393 1.00 58.12 114 PRO A N 1
ATOM 881 C CA . PRO A 1 114 ? -17.363 8.307 -8.426 1.00 58.12 114 PRO A CA 1
ATOM 882 C C . PRO A 1 114 ? -17.954 8.240 -7.020 1.00 58.12 114 PRO A C 1
ATOM 884 O O . PRO A 1 114 ? -17.194 8.123 -6.052 1.00 58.12 114 PRO A O 1
ATOM 887 N N . PRO A 1 115 ? -19.289 8.298 -6.879 1.00 60.59 115 PRO A N 1
ATOM 888 C CA . PRO A 1 1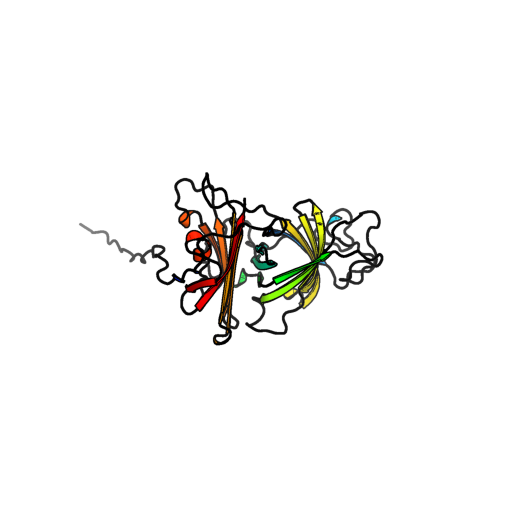15 ? -19.901 8.288 -5.568 1.00 60.59 115 PRO A CA 1
ATOM 889 C C . PRO A 1 115 ? -19.416 7.084 -4.756 1.00 60.59 115 PRO A C 1
ATOM 891 O O . PRO A 1 115 ? -19.342 5.951 -5.240 1.00 60.59 115 PRO A O 1
ATOM 894 N N . ALA A 1 116 ? -19.093 7.329 -3.490 1.00 61.56 116 ALA A N 1
ATOM 895 C CA . ALA A 1 116 ? -18.787 6.258 -2.562 1.00 61.56 116 ALA A CA 1
ATOM 896 C C . ALA A 1 116 ? -19.956 5.260 -2.529 1.00 61.56 116 ALA A C 1
ATOM 898 O O . ALA A 1 116 ? -21.119 5.668 -2.490 1.00 61.56 116 ALA A O 1
ATOM 899 N N . ASN A 1 117 ? -19.656 3.958 -2.472 1.00 64.88 117 ASN A N 1
ATOM 900 C CA . ASN A 1 117 ? -20.630 2.851 -2.483 1.00 64.88 117 ASN A CA 1
ATOM 901 C C . ASN A 1 117 ? -21.196 2.442 -3.851 1.00 64.88 117 ASN A C 1
ATOM 903 O O . ASN A 1 117 ? -22.152 1.662 -3.887 1.00 64.88 117 ASN A O 1
ATOM 907 N N . VAL A 1 118 ? -20.602 2.890 -4.957 1.00 64.62 118 VAL A N 1
ATOM 908 C CA . VAL A 1 118 ? -20.926 2.347 -6.280 1.00 64.62 118 VAL A CA 1
ATOM 909 C C . VAL A 1 118 ? -20.308 0.955 -6.456 1.00 64.62 118 VAL A C 1
ATOM 911 O O . VAL A 1 118 ? -19.108 0.747 -6.289 1.00 64.62 118 VAL A O 1
ATOM 914 N N . LEU A 1 119 ? -21.155 -0.016 -6.794 1.00 65.38 119 LEU A N 1
ATOM 915 C CA . LEU A 1 119 ? -20.778 -1.398 -7.079 1.00 65.38 119 LEU A CA 1
ATOM 916 C C . LEU A 1 119 ? -20.174 -1.513 -8.487 1.00 65.38 119 LEU A C 1
ATOM 918 O O . LEU A 1 119 ? -20.829 -1.996 -9.405 1.00 65.38 119 LEU A O 1
ATOM 922 N N . GLU A 1 120 ? -18.918 -1.102 -8.649 1.00 80.44 120 GLU A N 1
ATOM 923 C CA . GLU A 1 120 ? -18.163 -1.248 -9.905 1.00 80.44 120 GLU A CA 1
ATOM 924 C C . GLU A 1 120 ? -16.940 -2.157 -9.712 1.00 80.44 120 GLU A C 1
ATOM 926 O O . GLU A 1 120 ? -15.816 -1.676 -9.548 1.00 80.44 120 GLU A O 1
ATOM 931 N N . PRO A 1 121 ? -17.123 -3.493 -9.728 1.00 84.56 121 PRO A N 1
ATOM 932 C CA . PRO A 1 121 ? -16.024 -4.445 -9.571 1.00 84.56 121 PRO A CA 1
ATOM 933 C C . PRO A 1 121 ? -14.887 -4.241 -10.574 1.00 84.56 121 PRO A C 1
ATOM 935 O O . PRO A 1 121 ? -13.738 -4.508 -10.242 1.00 84.56 121 PRO A O 1
ATOM 938 N N . GLN A 1 122 ? -15.188 -3.741 -11.780 1.00 87.12 122 GLN A N 1
ATOM 939 C CA . GLN A 1 122 ? -14.190 -3.531 -12.833 1.00 87.12 122 GLN A CA 1
ATOM 940 C C . GLN A 1 122 ? -13.179 -2.423 -12.501 1.00 87.12 122 GLN A C 1
ATOM 942 O O . GLN A 1 122 ? -12.137 -2.349 -13.147 1.00 87.12 122 GLN A O 1
ATOM 947 N N . ARG A 1 123 ? -13.462 -1.564 -11.511 1.00 91.19 123 ARG A N 1
ATOM 948 C CA . ARG A 1 123 ? -12.529 -0.516 -11.074 1.00 91.19 123 ARG A CA 1
ATOM 949 C C . ARG A 1 123 ? -11.406 -1.035 -10.185 1.00 91.19 123 ARG A C 1
ATOM 951 O O . ARG A 1 123 ? -10.408 -0.339 -10.031 1.00 91.19 123 ARG A O 1
ATOM 958 N N . LEU A 1 124 ? -11.552 -2.215 -9.587 1.00 94.06 124 LEU A N 1
ATOM 959 C CA . LEU A 1 124 ? -10.486 -2.810 -8.794 1.00 94.06 124 LEU A CA 1
ATOM 960 C C . LEU A 1 124 ? -9.442 -3.424 -9.735 1.00 94.06 124 LEU A C 1
ATOM 962 O O . LEU A 1 124 ? -9.718 -4.427 -10.388 1.00 94.06 124 LEU A O 1
ATOM 966 N N . GLU A 1 125 ? -8.247 -2.835 -9.794 1.00 94.38 125 GLU A N 1
ATOM 967 C CA . GLU A 1 125 ? -7.128 -3.394 -10.566 1.00 94.38 125 GLU A CA 1
ATOM 968 C C . GLU A 1 125 ? -6.490 -4.558 -9.805 1.00 94.38 125 GLU A C 1
ATOM 970 O O . GLU A 1 125 ? -6.320 -5.669 -10.326 1.00 94.38 125 GLU A O 1
ATOM 975 N N . TRP A 1 126 ? -6.161 -4.296 -8.543 1.00 96.06 126 TRP A N 1
ATOM 976 C CA . TRP A 1 126 ? -5.594 -5.264 -7.623 1.00 96.06 126 TRP A CA 1
ATOM 977 C C . TRP A 1 126 ? -5.767 -4.769 -6.192 1.00 96.06 126 TRP A C 1
ATOM 979 O O . TRP A 1 126 ? -5.645 -3.583 -5.902 1.00 96.06 126 TRP A O 1
ATOM 989 N N . ALA A 1 127 ? -6.041 -5.684 -5.278 1.00 98.00 127 ALA A N 1
ATOM 990 C CA . ALA A 1 127 ? -5.854 -5.443 -3.859 1.00 98.00 127 ALA A CA 1
ATOM 991 C C . ALA A 1 127 ? -5.321 -6.692 -3.177 1.00 98.00 127 ALA A C 1
ATOM 993 O O . ALA A 1 127 ? -5.743 -7.814 -3.487 1.00 98.00 127 ALA A O 1
ATOM 994 N N . PHE A 1 128 ? -4.411 -6.490 -2.239 1.00 98.25 128 PHE A N 1
ATOM 995 C CA . PHE A 1 128 ? -3.781 -7.558 -1.487 1.00 98.25 128 PHE A CA 1
ATOM 996 C C . PHE A 1 128 ? -3.260 -7.026 -0.155 1.00 98.25 128 PHE A C 1
ATOM 998 O O . PHE A 1 128 ? -3.122 -5.824 0.073 1.00 98.25 128 PHE A O 1
ATOM 1005 N N . ALA A 1 129 ? -3.058 -7.942 0.780 1.00 98.56 129 ALA A N 1
ATOM 1006 C CA . ALA A 1 129 ? -2.667 -7.601 2.132 1.00 98.56 129 ALA A CA 1
ATOM 1007 C C . ALA A 1 129 ? -1.907 -8.746 2.789 1.00 98.56 129 ALA A C 1
ATOM 1009 O O . ALA A 1 129 ? -2.149 -9.929 2.517 1.00 98.56 129 ALA A O 1
ATOM 1010 N N . GLY A 1 130 ? -1.003 -8.409 3.699 1.00 98.25 130 GLY A N 1
ATOM 1011 C CA . GLY A 1 130 ? -0.123 -9.396 4.302 1.00 98.25 130 GLY A CA 1
ATOM 1012 C C . GLY A 1 130 ? 0.973 -8.769 5.139 1.00 98.25 130 GLY A C 1
ATOM 1013 O O . GLY A 1 130 ? 0.724 -7.822 5.883 1.00 98.25 130 GLY A O 1
ATOM 1014 N N . THR A 1 131 ? 2.173 -9.331 5.044 1.00 98.12 131 THR A N 1
ATOM 1015 C CA . THR A 1 131 ? 3.355 -8.847 5.765 1.00 98.12 131 THR A CA 1
ATOM 1016 C C . THR A 1 131 ? 4.497 -8.570 4.806 1.00 98.12 131 THR A C 1
ATOM 1018 O O . THR A 1 131 ? 4.733 -9.369 3.897 1.00 98.12 131 THR A O 1
ATOM 1021 N N . SER A 1 132 ? 5.237 -7.492 5.035 1.00 97.56 132 SER A N 1
ATOM 1022 C CA . SER A 1 132 ? 6.434 -7.163 4.267 1.00 97.56 132 SER A CA 1
ATOM 1023 C C . SER A 1 132 ? 7.714 -7.374 5.076 1.00 97.56 132 SER A C 1
ATOM 1025 O O . SER A 1 132 ? 7.725 -7.381 6.310 1.00 97.56 132 SER A O 1
ATOM 1027 N N . SER A 1 133 ? 8.820 -7.583 4.368 1.00 96.56 133 SER A N 1
ATOM 1028 C CA . SER A 1 133 ? 10.158 -7.642 4.954 1.00 96.56 133 SER A CA 1
ATOM 1029 C C . SER A 1 1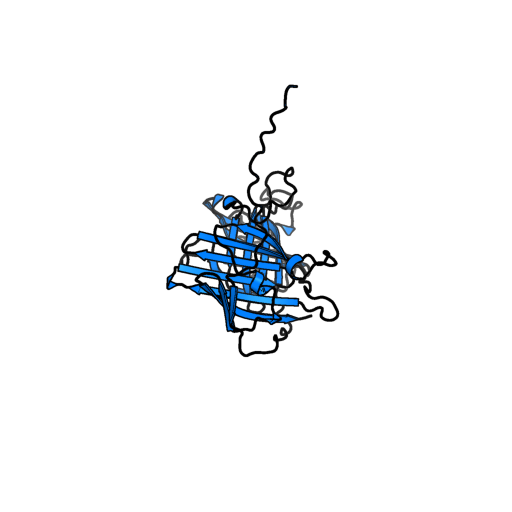33 ? 11.166 -7.035 3.994 1.00 96.56 133 SER A C 1
ATOM 1031 O O . SER A 1 133 ? 11.069 -7.250 2.790 1.00 96.56 133 SER A O 1
ATOM 1033 N N . SER A 1 134 ? 12.151 -6.321 4.529 1.00 95.31 134 SER A N 1
ATOM 1034 C CA . SER A 1 134 ? 13.197 -5.685 3.732 1.00 95.31 134 SER A CA 1
ATOM 1035 C C . SER A 1 134 ? 14.558 -5.995 4.330 1.00 95.31 134 SER A C 1
ATOM 1037 O O . SER A 1 134 ? 14.722 -6.054 5.551 1.00 95.31 134 SER A O 1
ATOM 1039 N N . ARG A 1 135 ? 15.555 -6.192 3.471 1.00 94.56 135 ARG A N 1
ATOM 1040 C CA . ARG A 1 135 ? 16.953 -6.370 3.876 1.00 94.56 135 ARG A CA 1
ATOM 1041 C C . ARG A 1 135 ? 17.840 -5.457 3.054 1.00 94.56 135 ARG A C 1
ATOM 1043 O O . ARG A 1 135 ? 17.696 -5.407 1.837 1.00 94.56 135 ARG A O 1
ATOM 1050 N N . SER A 1 136 ? 18.784 -4.776 3.693 1.00 93.12 136 SER A N 1
ATOM 1051 C CA . SER A 1 136 ? 19.804 -4.023 2.963 1.00 93.12 136 SER A CA 1
ATOM 1052 C C . SER A 1 136 ? 20.573 -4.952 2.031 1.00 93.12 136 SER A C 1
ATOM 1054 O O . SER A 1 136 ? 20.934 -6.075 2.405 1.00 93.12 136 SER A O 1
ATOM 1056 N N . ILE A 1 137 ? 20.820 -4.485 0.813 1.00 88.06 137 ILE A N 1
ATOM 1057 C CA . ILE A 1 137 ? 21.634 -5.204 -0.155 1.00 88.06 137 ILE A CA 1
ATOM 1058 C C . ILE A 1 137 ? 22.822 -4.353 -0.568 1.00 88.06 137 ILE A C 1
ATOM 1060 O O . ILE A 1 137 ? 22.711 -3.162 -0.844 1.00 88.06 137 ILE A O 1
ATOM 1064 N N . THR A 1 138 ? 23.985 -4.992 -0.637 1.00 79.06 138 THR A N 1
ATOM 1065 C CA . THR A 1 138 ? 25.090 -4.447 -1.412 1.00 79.06 138 THR A CA 1
ATOM 1066 C C . THR A 1 138 ? 24.827 -4.801 -2.858 1.00 79.06 138 THR A C 1
ATOM 1068 O O . THR A 1 138 ? 24.685 -5.973 -3.214 1.00 79.06 138 THR A O 1
ATOM 1071 N N . LEU A 1 139 ? 24.736 -3.776 -3.687 1.00 72.12 139 LEU A N 1
ATOM 1072 C CA . LEU A 1 139 ? 24.481 -3.965 -5.099 1.00 72.12 139 LEU A CA 1
ATOM 1073 C C . LEU A 1 139 ? 25.710 -4.598 -5.746 1.00 72.12 139 LEU A C 1
ATOM 1075 O O . LEU A 1 139 ? 26.826 -4.093 -5.621 1.00 72.12 139 LEU A O 1
ATOM 1079 N N . SER A 1 140 ? 25.496 -5.737 -6.401 1.00 61.62 140 SER A N 1
ATOM 1080 C CA . SER A 1 140 ? 26.554 -6.438 -7.120 1.00 61.62 140 SER A CA 1
ATOM 1081 C C . SER A 1 140 ? 27.026 -5.600 -8.317 1.00 61.62 140 SER A C 1
ATOM 1083 O O . SER A 1 140 ? 26.200 -4.929 -8.941 1.00 61.62 140 SER A O 1
ATOM 1085 N N . PRO A 1 141 ? 28.311 -5.686 -8.713 1.00 57.44 141 PRO A N 1
ATOM 1086 C CA . PRO A 1 141 ? 28.789 -5.119 -9.976 1.00 57.44 141 PRO A CA 1
ATOM 1087 C C . PRO A 1 141 ? 28.058 -5.672 -11.212 1.00 57.44 141 PRO A C 1
ATOM 1089 O O . PRO A 1 141 ? 28.075 -5.048 -12.262 1.00 57.44 141 PRO A O 1
ATOM 1092 N N . THR A 1 142 ? 27.419 -6.842 -11.094 1.00 55.50 142 THR A N 1
ATOM 1093 C CA . THR A 1 142 ? 26.771 -7.552 -12.216 1.00 55.50 142 THR A CA 1
ATOM 1094 C C . THR A 1 142 ? 25.316 -7.149 -12.493 1.00 55.50 142 THR A C 1
ATOM 1096 O O . THR A 1 142 ? 24.685 -7.768 -13.344 1.00 55.50 142 THR A O 1
ATOM 1099 N N . GLY A 1 143 ? 24.800 -6.109 -11.825 1.00 56.03 143 GLY A N 1
ATOM 1100 C CA . GLY A 1 143 ? 23.431 -5.609 -12.010 1.00 56.03 143 GLY A CA 1
ATOM 1101 C C . GLY A 1 143 ? 22.417 -6.148 -10.985 1.00 56.03 143 GLY A C 1
ATOM 1102 O O . GLY A 1 143 ? 22.804 -6.837 -10.032 1.00 56.03 143 GLY A O 1
ATOM 1103 N N . PRO A 1 144 ? 21.126 -5.789 -11.127 1.00 55.44 144 PRO A N 1
ATOM 1104 C CA . PRO A 1 144 ? 20.044 -6.302 -10.286 1.00 55.44 144 PRO A CA 1
ATOM 1105 C C . PRO A 1 144 ? 19.905 -7.820 -10.424 1.00 55.44 144 PRO A C 1
ATOM 1107 O O . PRO A 1 144 ? 20.244 -8.402 -11.454 1.00 55.44 144 PRO A O 1
ATOM 1110 N N . LYS A 1 145 ? 19.356 -8.481 -9.400 1.00 57.44 145 LYS A N 1
ATOM 1111 C CA . LYS A 1 145 ? 19.041 -9.921 -9.493 1.00 57.44 145 LYS A CA 1
ATOM 1112 C C . LYS A 1 145 ? 17.806 -10.199 -10.357 1.00 57.44 145 LYS A C 1
ATOM 1114 O O . LYS A 1 145 ? 17.617 -11.335 -10.792 1.00 57.44 145 LYS A O 1
ATOM 1119 N N . HIS A 1 146 ? 16.993 -9.173 -10.600 1.00 57.41 146 HIS A N 1
ATOM 1120 C CA . HIS A 1 146 ? 15.751 -9.229 -11.359 1.00 57.41 146 HIS A CA 1
ATOM 1121 C C . HIS A 1 146 ? 15.973 -8.612 -12.749 1.00 57.41 146 HIS A C 1
ATOM 1123 O O . HIS A 1 146 ? 16.295 -7.435 -12.876 1.00 57.41 146 HIS A O 1
ATOM 1129 N N . GLY A 1 147 ? 15.839 -9.427 -13.801 1.00 55.50 147 GLY A N 1
ATOM 1130 C CA . GLY A 1 147 ? 16.199 -9.052 -15.175 1.00 55.50 147 GLY A CA 1
ATOM 1131 C C . GLY A 1 147 ? 17.679 -9.310 -15.496 1.00 55.50 147 GLY A C 1
ATOM 1132 O O . GLY A 1 147 ? 18.561 -9.127 -14.669 1.00 55.50 147 GLY A O 1
ATOM 1133 N N . LYS A 1 148 ? 17.985 -9.776 -16.714 1.00 54.06 148 LYS A N 1
ATOM 1134 C CA . LYS A 1 148 ? 19.353 -10.166 -17.122 1.00 54.06 148 LYS A CA 1
ATOM 1135 C C . LYS A 1 148 ? 20.217 -8.980 -17.585 1.00 54.06 148 LYS A C 1
ATOM 1137 O O . LYS A 1 148 ? 21.092 -9.167 -18.433 1.00 54.06 148 LYS A O 1
ATOM 1142 N N . SER A 1 149 ? 19.971 -7.769 -17.081 1.00 58.72 149 SER A N 1
ATOM 1143 C CA . SER A 1 149 ? 20.802 -6.623 -17.456 1.00 58.72 149 SER A CA 1
ATOM 1144 C C . SER A 1 149 ? 22.100 -6.587 -16.649 1.00 58.72 149 SER A C 1
ATOM 1146 O O . SER A 1 149 ? 22.099 -6.830 -15.448 1.00 58.72 149 SER A O 1
ATOM 1148 N N . GLN A 1 150 ? 23.206 -6.279 -17.329 1.00 54.84 150 GLN A N 1
ATOM 1149 C CA . GLN A 1 150 ? 24.566 -6.323 -16.782 1.00 54.84 150 GLN A CA 1
ATOM 1150 C C . GLN A 1 150 ? 25.190 -4.939 -16.549 1.00 54.84 150 GLN A C 1
ATOM 1152 O O . GLN A 1 150 ? 26.295 -4.870 -16.018 1.00 54.84 150 GLN A O 1
ATOM 1157 N N . ILE A 1 151 ? 24.533 -3.843 -16.957 1.00 59.16 151 ILE A N 1
ATOM 1158 C CA . ILE A 1 151 ? 25.083 -2.486 -16.816 1.00 59.16 151 ILE A CA 1
ATOM 1159 C C . ILE A 1 151 ? 24.324 -1.731 -15.734 1.00 59.16 151 ILE A C 1
ATOM 1161 O O . ILE A 1 151 ? 23.111 -1.549 -15.803 1.00 59.16 151 ILE A O 1
ATOM 1165 N N . ARG A 1 152 ? 25.081 -1.246 -14.753 1.00 62.03 152 ARG A N 1
ATOM 1166 C CA . ARG A 1 152 ? 24.628 -0.309 -13.734 1.00 62.03 152 ARG A CA 1
ATOM 1167 C C . ARG A 1 152 ? 25.540 0.911 -13.751 1.00 62.03 152 ARG A C 1
ATOM 1169 O O . ARG A 1 152 ? 26.727 0.787 -14.050 1.00 62.03 152 ARG A O 1
ATOM 1176 N N . MET A 1 153 ? 25.006 2.082 -13.419 1.00 58.06 153 MET A N 1
ATOM 1177 C CA . MET A 1 153 ? 25.832 3.277 -13.276 1.00 58.06 153 MET A CA 1
ATOM 1178 C C . MET A 1 153 ? 26.757 3.138 -12.062 1.00 58.06 153 MET A C 1
ATOM 1180 O O . MET A 1 153 ? 26.318 3.217 -10.920 1.00 58.06 153 MET A O 1
ATOM 1184 N N . GLU A 1 154 ? 28.056 2.965 -12.314 1.00 51.34 154 GLU A N 1
ATOM 1185 C CA . GLU A 1 154 ? 29.112 3.041 -11.289 1.00 51.34 154 GLU A CA 1
ATOM 1186 C C . GLU A 1 154 ? 29.232 4.450 -10.678 1.00 51.34 154 GLU A C 1
ATOM 1188 O O . GLU A 1 154 ? 29.767 4.609 -9.584 1.00 51.34 154 GLU A O 1
ATOM 1193 N N . LYS A 1 155 ? 28.734 5.476 -11.385 1.00 51.38 155 LYS A N 1
ATOM 1194 C CA . LYS A 1 155 ? 28.804 6.886 -10.975 1.00 51.38 155 LYS A CA 1
ATOM 1195 C C . LYS A 1 155 ? 27.831 7.265 -9.862 1.00 51.38 155 LYS A C 1
ATOM 1197 O O . LYS A 1 155 ? 28.154 8.162 -9.087 1.00 51.38 155 LYS A O 1
ATOM 1202 N N . ASP A 1 156 ? 26.694 6.585 -9.764 1.00 56.47 156 ASP A N 1
ATOM 1203 C CA . ASP A 1 156 ? 25.703 6.881 -8.738 1.00 56.47 156 ASP A CA 1
ATOM 1204 C C . ASP A 1 156 ? 25.952 5.949 -7.555 1.00 56.47 156 ASP A C 1
ATOM 1206 O O . ASP A 1 156 ? 25.677 4.746 -7.596 1.00 56.47 156 ASP A O 1
ATOM 1210 N N . MET A 1 157 ? 26.529 6.494 -6.483 1.00 62.91 157 MET A N 1
ATOM 1211 C CA . MET A 1 157 ? 26.645 5.784 -5.213 1.00 62.91 157 MET A CA 1
ATOM 1212 C C . MET A 1 157 ? 25.252 5.635 -4.596 1.00 62.91 157 MET A C 1
ATOM 1214 O O . MET A 1 157 ? 24.856 6.395 -3.716 1.00 62.91 157 MET A O 1
ATOM 1218 N N . TRP A 1 158 ? 24.502 4.634 -5.052 1.00 77.12 158 TRP A N 1
ATOM 1219 C CA . TRP A 1 158 ? 23.271 4.233 -4.389 1.00 77.12 158 TRP A CA 1
ATOM 1220 C C . TRP A 1 158 ? 23.614 3.709 -2.999 1.00 77.12 158 TRP A C 1
ATOM 1222 O O . TRP A 1 158 ? 24.266 2.671 -2.848 1.00 77.12 158 TRP A O 1
ATOM 1232 N N . SER A 1 159 ? 23.181 4.445 -1.985 1.00 81.06 159 SER A N 1
ATOM 1233 C CA . SER A 1 159 ? 23.266 4.031 -0.592 1.00 81.06 159 SER A CA 1
ATOM 1234 C C . SER A 1 159 ? 21.898 3.539 -0.131 1.00 81.06 159 SER A C 1
ATOM 1236 O O . SER A 1 159 ? 20.872 3.934 -0.676 1.00 81.06 159 SER A O 1
ATOM 1238 N N . ASN A 1 160 ? 21.887 2.653 0.864 1.00 87.62 160 ASN A N 1
ATOM 1239 C CA . ASN A 1 160 ? 20.663 2.188 1.525 1.00 87.62 160 ASN A CA 1
ATOM 1240 C C . ASN A 1 160 ? 19.643 1.480 0.617 1.00 87.62 160 ASN A C 1
ATOM 1242 O O . ASN A 1 160 ? 18.463 1.437 0.950 1.00 87.62 160 ASN A O 1
ATOM 1246 N N . VAL A 1 161 ? 20.084 0.874 -0.490 1.00 91.38 161 VAL A N 1
ATOM 1247 C CA . VAL A 1 161 ? 19.197 0.018 -1.286 1.00 91.38 161 VAL A CA 1
ATOM 1248 C C . VAL A 1 161 ? 18.823 -1.217 -0.482 1.00 91.38 161 VAL A C 1
ATOM 1250 O O . VAL A 1 161 ? 19.662 -1.855 0.171 1.00 91.38 161 VAL A O 1
ATOM 1253 N N . THR A 1 162 ? 17.542 -1.552 -0.531 1.00 93.81 162 THR A N 1
ATOM 1254 C CA . THR A 1 162 ? 16.999 -2.731 0.135 1.00 93.81 162 THR A CA 1
ATOM 1255 C C . THR A 1 162 ? 16.362 -3.656 -0.883 1.00 93.81 162 THR A C 1
ATOM 1257 O O . THR A 1 162 ? 15.928 -3.227 -1.939 1.00 93.81 162 THR A O 1
ATOM 1260 N N . HIS A 1 163 ? 16.339 -4.940 -0.567 1.00 94.69 163 HIS A N 1
ATOM 1261 C CA . HIS A 1 163 ? 15.514 -5.910 -1.258 1.00 94.69 163 HIS A CA 1
ATOM 1262 C C . HIS A 1 163 ? 14.306 -6.191 -0.375 1.00 94.69 163 HIS A C 1
ATOM 1264 O O . HIS A 1 163 ? 14.481 -6.637 0.770 1.00 94.69 163 HIS A O 1
ATOM 1270 N N . SER A 1 164 ? 13.120 -5.920 -0.900 1.00 96.38 164 SER A N 1
ATOM 1271 C CA . SER A 1 164 ? 11.843 -6.063 -0.214 1.00 96.38 164 SER A CA 1
ATOM 1272 C C . SER A 1 164 ? 11.080 -7.266 -0.746 1.00 96.38 164 SER A C 1
ATOM 1274 O O . SER A 1 164 ? 11.179 -7.612 -1.919 1.00 96.38 164 SER A O 1
ATOM 1276 N N . LYS A 1 165 ? 10.341 -7.922 0.146 1.00 96.88 165 LYS A N 1
ATOM 1277 C CA . LYS A 1 165 ? 9.427 -9.019 -0.169 1.00 96.88 165 LYS A CA 1
ATOM 1278 C C . LYS A 1 165 ? 8.086 -8.764 0.490 1.00 96.88 165 LYS A C 1
ATOM 1280 O O . LYS A 1 165 ? 8.049 -8.474 1.693 1.00 96.88 165 LYS A O 1
ATOM 1285 N N . TRP A 1 166 ? 7.013 -8.989 -0.253 1.00 97.25 166 TRP A N 1
ATOM 1286 C CA . TRP A 1 166 ? 5.640 -8.898 0.222 1.00 97.25 166 TRP A CA 1
ATOM 1287 C C . TRP A 1 166 ? 5.021 -10.295 0.221 1.00 97.25 166 TRP A C 1
ATOM 1289 O O . TRP A 1 166 ? 4.925 -10.980 -0.789 1.00 97.25 166 TRP A O 1
ATOM 1299 N N . SER A 1 167 ? 4.655 -10.776 1.409 1.00 96.88 167 SER A N 1
ATOM 1300 C CA . SER A 1 167 ? 4.017 -12.084 1.579 1.00 96.88 167 SER A CA 1
ATOM 1301 C C . SER A 1 167 ? 2.512 -11.904 1.678 1.00 96.88 167 SER A C 1
ATOM 1303 O O . SER A 1 167 ? 2.006 -11.430 2.699 1.00 96.88 167 SER A O 1
ATOM 1305 N N . HIS A 1 168 ? 1.799 -12.282 0.619 1.00 96.94 168 HIS A N 1
ATOM 1306 C CA . HIS A 1 168 ? 0.359 -12.068 0.513 1.00 96.94 168 HIS A CA 1
ATOM 1307 C C . HIS A 1 168 ? -0.382 -13.088 1.375 1.00 96.94 168 HIS A C 1
ATOM 1309 O O . HIS A 1 168 ? -0.267 -14.302 1.198 1.00 96.94 168 HIS A O 1
ATOM 1315 N N . TRP A 1 169 ? -1.162 -12.589 2.329 1.00 96.81 169 TRP A N 1
ATOM 1316 C CA . TRP A 1 169 ? -2.072 -13.407 3.127 1.00 96.81 169 TRP A CA 1
ATOM 1317 C C . TRP A 1 169 ? -3.495 -13.400 2.554 1.00 96.81 169 TRP A C 1
ATOM 1319 O O . TRP A 1 169 ? -4.229 -14.390 2.688 1.00 96.81 169 TRP A O 1
ATOM 1329 N N . ILE A 1 170 ? -3.854 -12.286 1.912 1.00 96.94 170 ILE A N 1
ATOM 1330 C CA . ILE A 1 170 ? -5.078 -12.041 1.152 1.00 96.94 170 ILE A CA 1
ATOM 1331 C C . ILE A 1 170 ? -4.657 -11.444 -0.189 1.00 96.94 170 ILE A C 1
ATOM 1333 O O . ILE A 1 170 ? -3.848 -10.521 -0.209 1.00 96.94 170 ILE A O 1
ATOM 1337 N N . ASP A 1 171 ? -5.224 -11.933 -1.286 1.00 97.38 171 ASP A N 1
ATOM 1338 C CA . ASP A 1 171 ? -5.010 -11.380 -2.619 1.00 97.38 171 ASP A CA 1
ATOM 1339 C C . ASP A 1 171 ? -6.307 -11.510 -3.422 1.00 97.38 171 ASP A C 1
ATOM 1341 O O . ASP A 1 171 ? -6.854 -12.601 -3.549 1.00 97.38 171 ASP A O 1
ATOM 1345 N N . SER A 1 172 ? -6.815 -10.398 -3.943 1.00 96.25 172 SER A N 1
ATOM 1346 C CA . SER A 1 172 ? -8.061 -10.336 -4.725 1.00 96.25 172 SER A CA 1
ATOM 1347 C C . SER A 1 172 ? -8.063 -11.198 -5.992 1.00 96.25 172 SER A C 1
ATOM 1349 O O . SER A 1 172 ? -9.135 -11.493 -6.519 1.00 96.25 172 SER A O 1
ATOM 1351 N N . ARG A 1 173 ? -6.892 -11.623 -6.480 1.00 93.69 173 ARG A N 1
ATOM 1352 C CA . ARG A 1 173 ? -6.749 -12.491 -7.661 1.00 93.69 173 ARG A CA 1
ATOM 1353 C C . ARG A 1 173 ? -6.754 -13.981 -7.317 1.00 93.69 173 ARG A C 1
ATOM 1355 O O . ARG A 1 173 ? -6.803 -14.807 -8.225 1.00 93.69 173 ARG A O 1
ATOM 1362 N N . TYR A 1 174 ? -6.713 -14.334 -6.031 1.00 94.62 174 TYR A N 1
ATOM 1363 C CA . TYR A 1 174 ? -6.597 -15.715 -5.570 1.00 94.62 174 TYR A CA 1
ATOM 1364 C C . TYR A 1 174 ? -7.638 -16.038 -4.503 1.00 94.62 174 TYR A C 1
ATOM 1366 O O . TYR A 1 174 ? -7.928 -15.250 -3.610 1.00 94.62 174 TYR A O 1
ATOM 1374 N N . THR A 1 175 ? -8.185 -17.250 -4.544 1.00 94.50 175 THR A N 1
ATOM 1375 C CA . THR A 1 175 ? -9.126 -17.701 -3.514 1.00 94.50 175 THR A CA 1
ATOM 1376 C C . THR A 1 175 ? -8.462 -17.773 -2.140 1.00 94.50 175 THR A C 1
ATOM 1378 O O . THR A 1 175 ? -7.267 -18.071 -2.029 1.00 94.50 175 THR A O 1
ATOM 1381 N N . VAL A 1 176 ? -9.248 -17.590 -1.076 1.00 95.06 176 VAL A N 1
ATOM 1382 C CA . VAL A 1 176 ? -8.771 -17.719 0.309 1.00 95.06 176 VAL A CA 1
ATOM 1383 C C . VAL A 1 176 ? -8.011 -19.032 0.516 1.00 95.06 176 VAL A C 1
ATOM 1385 O O . VAL A 1 176 ? -8.511 -20.114 0.217 1.00 95.06 176 VAL A O 1
ATOM 1388 N N . GLY A 1 177 ? -6.792 -18.926 1.050 1.00 89.88 177 GLY A N 1
ATOM 1389 C CA . GLY A 1 177 ? -5.939 -20.079 1.341 1.00 89.88 177 GLY A CA 1
ATOM 1390 C C . GLY A 1 177 ? -5.173 -20.643 0.140 1.00 89.88 177 GLY A C 1
ATOM 1391 O O . GLY A 1 177 ? -4.525 -21.679 0.301 1.00 89.88 177 GLY A O 1
ATOM 1392 N N . SER A 1 178 ? -5.212 -19.980 -1.024 1.00 93.19 178 SER A N 1
ATOM 1393 C CA . SER A 1 178 ? -4.372 -20.339 -2.173 1.00 93.19 178 SER A CA 1
ATOM 1394 C C . SER A 1 178 ? -2.897 -20.435 -1.770 1.00 93.19 178 SER A C 1
ATOM 1396 O O . SER A 1 178 ? -2.380 -19.578 -1.051 1.00 93.19 178 SER A O 1
ATOM 1398 N N . LYS A 1 179 ? -2.229 -21.497 -2.230 1.00 91.12 179 LYS A N 1
ATOM 1399 C CA . LYS A 1 179 ? -0.788 -21.724 -2.026 1.00 91.12 179 LYS A CA 1
ATOM 1400 C C . LYS A 1 179 ? 0.057 -21.216 -3.191 1.00 91.12 179 LYS A C 1
ATOM 1402 O O . LYS A 1 179 ? 1.272 -21.144 -3.056 1.00 91.12 179 LYS A O 1
ATOM 1407 N N . ASP A 1 180 ? -0.596 -20.857 -4.290 1.00 89.69 180 ASP A N 1
ATOM 1408 C CA . ASP A 1 180 ? 0.036 -20.537 -5.567 1.00 89.69 180 ASP A CA 1
ATOM 1409 C C . ASP A 1 180 ? 0.060 -19.024 -5.824 1.00 89.69 180 ASP A C 1
ATOM 1411 O O . ASP A 1 180 ? 0.093 -18.591 -6.973 1.00 89.69 180 ASP A O 1
ATOM 1415 N N . ILE A 1 181 ? 0.004 -18.207 -4.762 1.00 92.38 181 ILE A N 1
ATOM 1416 C CA . ILE A 1 181 ? 0.204 -16.762 -4.900 1.00 92.38 181 ILE A CA 1
ATOM 1417 C C . ILE A 1 181 ? 1.674 -16.539 -5.301 1.00 92.38 181 ILE A C 1
ATOM 1419 O O . ILE A 1 181 ? 2.561 -17.024 -4.589 1.00 92.38 181 ILE A O 1
ATOM 1423 N N . PRO A 1 182 ? 1.952 -15.859 -6.430 1.00 90.25 182 PRO A N 1
ATOM 1424 C CA . PRO A 1 182 ? 3.305 -15.592 -6.886 1.00 90.25 182 PRO A CA 1
ATOM 1425 C C . PRO A 1 182 ? 4.126 -14.838 -5.846 1.00 90.25 182 PRO A C 1
ATOM 1427 O O . PRO A 1 182 ? 3.591 -14.118 -5.004 1.00 90.25 182 PRO A O 1
ATOM 1430 N N . VAL A 1 183 ? 5.444 -14.997 -5.933 1.00 89.19 183 VAL A N 1
ATOM 1431 C CA . VAL A 1 183 ? 6.370 -14.191 -5.139 1.00 89.19 183 VAL A CA 1
ATOM 1432 C C . VAL A 1 183 ? 6.264 -12.743 -5.598 1.00 89.19 183 VAL A C 1
ATOM 1434 O O . VAL A 1 183 ? 6.379 -12.475 -6.792 1.00 89.19 183 VAL A O 1
ATOM 1437 N N . ASP A 1 184 ? 6.083 -11.844 -4.637 1.00 93.06 184 ASP A N 1
ATOM 1438 C CA . ASP A 1 184 ? 6.137 -10.405 -4.845 1.00 93.06 184 ASP A CA 1
ATOM 1439 C C . ASP A 1 184 ? 7.381 -9.840 -4.143 1.00 93.06 184 ASP A C 1
ATOM 1441 O O . ASP A 1 184 ? 7.545 -9.967 -2.920 1.00 93.06 184 ASP A O 1
ATOM 1445 N N . GLU A 1 185 ? 8.319 -9.323 -4.935 1.00 94.88 185 GLU A N 1
ATOM 1446 C CA . GLU A 1 185 ? 9.606 -8.815 -4.467 1.00 94.88 185 GLU A CA 1
ATOM 1447 C C . GLU A 1 185 ? 10.244 -7.830 -5.453 1.00 94.88 185 GLU A C 1
ATOM 1449 O O . GLU A 1 185 ? 10.118 -7.956 -6.675 1.00 94.88 185 GLU A O 1
ATOM 1454 N N . GLY A 1 186 ? 11.010 -6.893 -4.898 1.00 94.19 186 GLY A N 1
ATOM 1455 C CA . GLY A 1 186 ? 11.632 -5.807 -5.642 1.00 94.19 186 GLY A CA 1
ATOM 1456 C C . GLY A 1 186 ? 12.841 -5.227 -4.914 1.00 94.19 186 GLY A C 1
ATOM 1457 O O . GLY A 1 186 ? 12.978 -5.326 -3.689 1.00 94.19 186 GLY A O 1
ATOM 1458 N N . ASP A 1 187 ? 13.749 -4.635 -5.684 1.00 94.00 187 ASP A N 1
ATOM 1459 C CA . ASP A 1 187 ? 14.856 -3.844 -5.158 1.00 94.00 187 ASP A CA 1
ATOM 1460 C C . ASP A 1 187 ? 14.406 -2.375 -5.048 1.00 94.00 187 ASP A C 1
ATOM 1462 O O . ASP A 1 187 ? 13.927 -1.783 -6.012 1.00 94.00 187 ASP A O 1
ATOM 1466 N N . MET A 1 188 ? 14.553 -1.789 -3.859 1.00 95.06 188 MET A N 1
ATOM 1467 C CA . MET A 1 188 ? 14.069 -0.454 -3.503 1.00 95.06 188 MET A CA 1
ATOM 1468 C C . MET A 1 188 ? 15.213 0.556 -3.528 1.00 95.06 188 MET A C 1
ATOM 1470 O O . MET A 1 188 ? 16.112 0.507 -2.680 1.00 95.06 188 MET A O 1
ATOM 1474 N N . TYR A 1 189 ? 15.164 1.487 -4.474 1.00 93.94 189 TYR A N 1
ATOM 1475 C CA . TYR A 1 189 ? 16.168 2.517 -4.710 1.00 93.94 189 TYR A CA 1
ATOM 1476 C C . TYR A 1 189 ? 15.701 3.859 -4.131 1.00 93.94 189 TYR A C 1
ATOM 1478 O O . TYR A 1 189 ? 14.769 4.453 -4.671 1.00 93.94 189 TYR A O 1
ATOM 1486 N N . PRO A 1 190 ? 16.329 4.373 -3.057 1.00 93.62 190 PRO A N 1
ATOM 1487 C CA . PRO A 1 190 ? 15.978 5.684 -2.517 1.00 93.62 190 PRO A CA 1
ATOM 1488 C C . PRO A 1 190 ? 16.356 6.791 -3.508 1.00 93.62 190 PRO A C 1
ATOM 1490 O O . PRO A 1 190 ? 17.533 6.952 -3.834 1.00 93.62 190 PRO A O 1
ATOM 1493 N N . ILE A 1 191 ? 15.368 7.548 -3.983 1.00 92.69 191 ILE A N 1
ATOM 1494 C CA . ILE A 1 191 ? 15.530 8.633 -4.965 1.00 92.69 191 ILE A CA 1
ATOM 1495 C C . ILE A 1 191 ? 15.623 9.988 -4.261 1.00 92.69 191 ILE A C 1
ATOM 1497 O O . ILE A 1 191 ? 16.470 10.816 -4.591 1.00 92.69 191 ILE A O 1
ATOM 1501 N N . ALA A 1 192 ? 14.754 10.205 -3.275 1.00 93.06 192 ALA A N 1
ATOM 1502 C CA . ALA A 1 192 ? 14.696 11.398 -2.435 1.00 93.06 192 ALA A CA 1
ATOM 1503 C C . ALA A 1 192 ? 14.187 11.001 -1.033 1.00 93.06 192 ALA A C 1
ATOM 1505 O O . ALA A 1 192 ? 13.802 9.847 -0.845 1.00 93.06 192 ALA A O 1
ATOM 1506 N N . PRO A 1 193 ? 14.170 11.907 -0.034 1.00 93.06 193 PRO A N 1
ATOM 1507 C CA . PRO A 1 193 ? 13.722 11.570 1.320 1.00 93.06 193 PRO A CA 1
ATOM 1508 C C . PRO A 1 193 ? 12.328 10.931 1.401 1.00 93.06 193 PRO A C 1
ATOM 1510 O O . PRO A 1 193 ? 12.097 10.116 2.286 1.00 93.06 193 PRO A O 1
ATOM 1513 N N . ASP A 1 194 ? 11.427 11.296 0.490 1.00 96.25 194 ASP A N 1
ATOM 1514 C CA . ASP A 1 194 ? 10.055 10.798 0.386 1.00 96.25 194 ASP A CA 1
ATOM 1515 C C . ASP A 1 194 ? 9.813 9.969 -0.883 1.00 96.25 194 ASP A C 1
ATOM 1517 O O . ASP A 1 194 ? 8.671 9.616 -1.144 1.00 96.25 194 ASP A O 1
ATOM 1521 N N . LEU A 1 195 ? 10.843 9.676 -1.688 1.00 96.75 195 LEU A N 1
ATOM 1522 C CA . LEU A 1 195 ? 10.700 8.976 -2.967 1.00 96.75 195 LEU A CA 1
ATOM 1523 C C . LEU A 1 195 ? 11.572 7.731 -3.028 1.00 96.75 195 LEU A C 1
ATOM 1525 O O . LEU A 1 195 ? 12.793 7.805 -2.871 1.00 96.75 195 LEU A O 1
ATOM 1529 N N . THR A 1 196 ? 10.951 6.604 -3.356 1.00 97.06 196 THR A N 1
ATOM 1530 C CA . THR A 1 196 ? 11.631 5.324 -3.551 1.00 97.06 196 THR A CA 1
ATOM 1531 C C . THR A 1 196 ? 11.167 4.690 -4.852 1.00 97.06 196 THR A C 1
ATOM 1533 O O . THR A 1 196 ? 9.974 4.527 -5.075 1.00 97.06 196 THR A O 1
ATOM 1536 N N . LEU A 1 197 ? 12.113 4.308 -5.704 1.00 96.94 197 LEU A N 1
ATOM 1537 C CA . LEU A 1 197 ? 11.828 3.573 -6.928 1.00 96.94 197 LEU A CA 1
ATOM 1538 C C . LEU A 1 197 ? 12.004 2.082 -6.671 1.00 96.94 197 LEU A C 1
ATOM 1540 O O . LEU A 1 197 ? 13.099 1.621 -6.353 1.00 96.94 197 LEU A O 1
ATOM 1544 N N . GLU A 1 198 ? 10.923 1.337 -6.800 1.00 96.88 198 GLU A N 1
ATOM 1545 C CA . GLU A 1 198 ? 10.934 -0.115 -6.778 1.00 96.88 198 GLU A CA 1
ATOM 1546 C C . GLU A 1 198 ? 11.236 -0.655 -8.170 1.00 96.88 198 GLU A C 1
ATOM 1548 O O . GLU A 1 198 ? 10.619 -0.235 -9.148 1.00 96.88 198 GLU A O 1
ATOM 1553 N N . VAL A 1 199 ? 12.159 -1.611 -8.251 1.00 94.31 199 VAL A N 1
ATOM 1554 C CA . VAL A 1 199 ? 12.411 -2.391 -9.461 1.00 94.31 199 VAL A CA 1
ATOM 1555 C C . VAL A 1 199 ? 12.178 -3.862 -9.157 1.00 94.31 199 VAL A C 1
ATOM 1557 O O . VAL A 1 199 ? 12.953 -4.495 -8.435 1.00 94.31 199 VAL A O 1
ATOM 1560 N N . GLY A 1 200 ? 11.131 -4.416 -9.752 1.00 93.88 200 GLY A N 1
ATOM 1561 C CA . GLY A 1 200 ? 10.736 -5.803 -9.569 1.00 93.88 200 GLY A CA 1
ATOM 1562 C C . GLY A 1 200 ? 10.342 -6.457 -10.884 1.00 93.88 200 GLY A C 1
ATOM 1563 O O . GLY A 1 200 ? 10.581 -5.950 -11.985 1.00 93.88 200 GLY A O 1
ATOM 1564 N N . HIS A 1 201 ? 9.754 -7.640 -10.782 1.00 91.56 201 HIS A N 1
ATOM 1565 C CA . HIS A 1 201 ? 9.138 -8.303 -11.922 1.00 91.56 201 HIS A CA 1
ATOM 1566 C C . HIS A 1 201 ? 7.961 -9.141 -11.454 1.00 91.56 201 HIS A C 1
ATOM 1568 O O . HIS A 1 201 ? 7.987 -9.715 -10.372 1.00 91.56 201 HIS A O 1
ATOM 1574 N N . ALA A 1 202 ? 6.923 -9.187 -12.275 1.00 89.25 202 ALA A N 1
ATOM 1575 C CA . ALA A 1 202 ? 5.725 -9.947 -11.981 1.00 89.25 202 ALA A CA 1
ATOM 1576 C C . ALA A 1 202 ? 5.056 -10.392 -13.280 1.00 89.25 202 ALA A C 1
ATOM 1578 O O . ALA A 1 202 ? 5.274 -9.825 -14.358 1.00 89.25 202 ALA A O 1
ATOM 1579 N N . PHE A 1 203 ? 4.205 -11.407 -13.180 1.00 87.88 203 PHE A N 1
ATOM 1580 C CA . PHE A 1 203 ? 3.323 -11.776 -14.275 1.00 87.88 203 PHE A CA 1
ATOM 1581 C C . PHE A 1 203 ? 2.261 -10.690 -14.479 1.00 87.88 203 PHE A C 1
ATOM 1583 O O . PHE A 1 203 ? 1.466 -10.421 -13.582 1.00 87.88 203 PHE A O 1
ATOM 1590 N N . HIS A 1 204 ? 2.227 -10.083 -15.665 1.00 87.38 204 HIS A N 1
ATOM 1591 C CA . HIS A 1 204 ? 1.228 -9.085 -16.029 1.00 87.38 204 HIS A CA 1
ATOM 1592 C C . HIS A 1 204 ? 0.020 -9.772 -16.692 1.00 87.38 204 HIS A C 1
ATOM 1594 O O . HIS A 1 204 ? 0.132 -10.203 -17.844 1.00 87.38 204 HIS A O 1
ATOM 1600 N N . PRO A 1 205 ? -1.173 -9.801 -16.060 1.00 83.12 205 PRO A N 1
ATOM 1601 C CA . PRO A 1 205 ? -2.315 -10.575 -16.556 1.00 83.12 205 PRO A CA 1
ATOM 1602 C C . PRO A 1 205 ? -2.797 -10.142 -17.944 1.00 83.12 205 PRO A C 1
ATOM 1604 O O . PRO A 1 205 ? -2.953 -10.976 -18.829 1.00 83.12 205 PRO A O 1
ATOM 1607 N N . ALA A 1 206 ? -2.963 -8.833 -18.176 1.00 83.44 206 ALA A N 1
ATOM 1608 C CA . ALA A 1 206 ? -3.457 -8.331 -19.464 1.00 83.44 206 ALA A CA 1
ATOM 1609 C C . ALA A 1 206 ? -2.489 -8.570 -20.639 1.00 83.44 206 ALA A C 1
ATOM 1611 O O . ALA A 1 206 ? -2.923 -8.696 -21.779 1.00 83.44 206 ALA A O 1
ATOM 1612 N N . LEU A 1 207 ? -1.181 -8.643 -20.366 1.00 85.25 207 LEU A N 1
ATOM 1613 C CA . LEU A 1 207 ? -0.155 -8.935 -21.371 1.00 85.25 207 LEU A CA 1
ATOM 1614 C C . LEU A 1 207 ? 0.153 -10.435 -21.465 1.00 85.25 207 LEU A C 1
ATOM 1616 O O . LEU A 1 207 ? 0.912 -10.835 -22.346 1.00 85.25 207 LEU A O 1
ATOM 1620 N N . ASN A 1 208 ? -0.414 -11.244 -20.561 1.00 89.06 208 ASN A N 1
ATOM 1621 C CA . ASN A 1 208 ? -0.183 -12.680 -20.427 1.00 89.06 208 ASN A CA 1
ATOM 1622 C C . ASN A 1 208 ? 1.314 -13.049 -20.466 1.00 89.06 208 ASN A C 1
ATOM 1624 O O . ASN A 1 208 ? 1.725 -13.992 -21.144 1.00 89.06 208 ASN A O 1
ATOM 1628 N N . ALA A 1 209 ? 2.143 -12.248 -19.793 1.00 90.62 209 ALA A N 1
ATOM 1629 C CA . ALA A 1 209 ? 3.593 -12.368 -19.828 1.00 90.62 209 ALA A CA 1
ATOM 1630 C C . ALA A 1 209 ? 4.224 -11.794 -18.560 1.00 90.62 209 ALA A C 1
ATOM 1632 O O . ALA A 1 209 ? 3.710 -10.848 -17.966 1.00 90.62 209 ALA A O 1
ATOM 1633 N N . GLU A 1 210 ? 5.382 -12.328 -18.191 1.00 90.56 210 GLU A N 1
ATOM 1634 C CA . GLU A 1 210 ? 6.234 -11.727 -17.171 1.00 90.56 210 GLU A CA 1
ATOM 1635 C C . GLU A 1 210 ? 6.794 -10.389 -17.666 1.00 90.56 210 GLU A C 1
ATOM 1637 O O . GLU A 1 210 ? 7.150 -10.236 -18.843 1.00 90.56 210 GLU A O 1
ATOM 1642 N N . LYS A 1 211 ? 6.818 -9.398 -16.777 1.00 92.25 211 LYS A N 1
ATOM 1643 C CA . LYS A 1 211 ? 7.322 -8.052 -17.043 1.00 92.25 211 LYS A CA 1
ATOM 1644 C C . LYS A 1 211 ? 8.173 -7.596 -15.879 1.00 92.25 211 LYS A C 1
ATOM 1646 O O . LYS A 1 211 ? 7.800 -7.797 -14.727 1.00 92.25 211 LYS A O 1
ATOM 1651 N N . THR A 1 212 ? 9.283 -6.939 -16.194 1.00 93.38 212 THR A N 1
ATOM 1652 C CA . THR A 1 212 ? 9.930 -6.067 -15.221 1.00 93.38 212 THR A CA 1
ATOM 1653 C C . THR A 1 212 ? 9.015 -4.868 -15.026 1.00 93.38 212 THR A C 1
ATOM 1655 O O . THR A 1 212 ? 8.435 -4.373 -15.994 1.00 93.38 212 THR A O 1
ATOM 1658 N N . HIS A 1 213 ? 8.867 -4.413 -13.794 1.00 93.56 213 HIS A N 1
ATOM 1659 C CA . HIS A 1 213 ? 8.169 -3.176 -13.496 1.00 93.56 213 HIS A CA 1
ATOM 1660 C C . HIS A 1 213 ? 9.102 -2.229 -12.754 1.00 93.56 213 HIS A C 1
ATOM 1662 O O . HIS A 1 213 ? 9.984 -2.665 -12.013 1.00 93.56 213 HIS A O 1
ATOM 1668 N N . GLU A 1 214 ? 8.888 -0.939 -12.975 1.00 95.50 214 GLU A N 1
ATOM 1669 C CA . GLU A 1 214 ? 9.437 0.113 -12.135 1.00 95.50 214 GLU A CA 1
ATOM 1670 C C . GLU A 1 214 ? 8.283 0.936 -11.573 1.00 95.50 214 GLU A C 1
ATOM 1672 O O . GLU A 1 214 ? 7.533 1.546 -12.340 1.00 95.50 214 GLU A O 1
ATOM 1677 N N . GLU A 1 215 ? 8.125 0.915 -10.252 1.00 97.50 215 GLU A N 1
ATOM 1678 C CA . GLU A 1 215 ? 7.068 1.617 -9.520 1.00 97.50 215 GLU A CA 1
ATOM 1679 C C . GLU A 1 215 ? 7.707 2.722 -8.669 1.00 97.50 215 GLU A C 1
ATOM 1681 O O . GLU A 1 215 ? 8.524 2.455 -7.788 1.00 97.50 215 GLU A O 1
ATOM 1686 N N . MET A 1 216 ? 7.379 3.986 -8.948 1.00 97.94 216 MET A N 1
ATOM 1687 C CA . MET A 1 216 ? 7.830 5.099 -8.110 1.00 97.94 216 MET A CA 1
ATOM 1688 C C . MET A 1 216 ? 6.838 5.305 -6.979 1.00 97.94 216 MET A C 1
ATOM 1690 O O . MET A 1 216 ? 5.674 5.621 -7.217 1.00 97.94 216 MET A O 1
ATOM 1694 N N . TRP A 1 217 ? 7.324 5.188 -5.755 1.00 98.44 217 TRP A N 1
ATOM 1695 C CA . TRP A 1 217 ? 6.551 5.346 -4.538 1.00 98.44 217 TRP A CA 1
ATOM 1696 C C . TRP A 1 217 ? 6.893 6.661 -3.856 1.00 98.44 217 TRP A C 1
ATOM 1698 O O . TRP A 1 217 ? 8.072 6.988 -3.691 1.00 98.44 217 TRP A O 1
ATOM 1708 N N . ARG A 1 218 ? 5.860 7.390 -3.428 1.00 98.38 218 ARG A N 1
ATOM 1709 C CA . ARG A 1 218 ? 5.986 8.551 -2.552 1.00 98.38 218 ARG A CA 1
ATOM 1710 C C . ARG A 1 218 ? 5.441 8.249 -1.169 1.00 98.38 218 ARG A C 1
ATOM 1712 O O . ARG A 1 218 ? 4.286 7.847 -1.032 1.00 98.38 218 ARG A O 1
ATOM 1719 N N . ASP A 1 219 ? 6.238 8.537 -0.154 1.00 98.00 219 ASP A N 1
ATOM 1720 C CA . ASP A 1 219 ? 5.810 8.490 1.235 1.00 98.00 219 ASP A CA 1
ATOM 1721 C C . ASP A 1 219 ? 5.005 9.738 1.603 1.00 98.00 219 ASP A C 1
ATOM 1723 O O . ASP A 1 219 ? 5.441 10.878 1.441 1.00 98.00 219 ASP A O 1
ATOM 1727 N N . VAL A 1 220 ? 3.809 9.515 2.140 1.00 96.88 220 VAL A N 1
ATOM 1728 C CA . VAL A 1 220 ? 2.897 10.562 2.593 1.00 96.88 220 VAL A CA 1
ATOM 1729 C C . VAL A 1 220 ? 2.965 10.657 4.108 1.00 96.88 220 VAL A C 1
ATOM 1731 O O . VAL A 1 220 ? 2.825 9.672 4.836 1.00 96.88 220 VAL A O 1
ATOM 1734 N N . HIS A 1 221 ? 3.133 11.873 4.619 1.00 95.00 221 HIS A N 1
ATOM 1735 C CA . HIS A 1 221 ? 3.113 12.087 6.057 1.00 95.00 221 HIS A CA 1
ATOM 1736 C C . HIS A 1 221 ? 1.737 11.759 6.647 1.00 95.00 221 HIS A C 1
ATOM 1738 O O . HIS A 1 221 ? 0.706 12.307 6.247 1.00 95.00 221 HIS A O 1
ATOM 1744 N N . ALA A 1 222 ? 1.732 10.895 7.662 1.00 95.19 222 ALA A N 1
ATOM 1745 C CA . ALA A 1 222 ? 0.551 10.680 8.482 1.00 95.19 222 ALA A CA 1
ATOM 1746 C C . ALA A 1 222 ? 0.181 11.981 9.204 1.00 95.19 222 ALA A C 1
ATOM 1748 O O . ALA A 1 222 ? 1.058 12.650 9.758 1.00 95.19 222 ALA A O 1
ATOM 1749 N N . ILE A 1 223 ? -1.101 12.321 9.256 1.00 93.38 223 ILE A N 1
ATOM 1750 C CA . ILE A 1 223 ? -1.607 13.430 10.070 1.00 93.38 223 ILE A CA 1
ATOM 1751 C C . ILE A 1 223 ? -2.398 12.893 11.261 1.00 93.38 223 ILE A C 1
ATOM 1753 O O . ILE A 1 223 ? -2.914 11.773 11.252 1.00 93.38 223 ILE A O 1
ATOM 1757 N N . SER A 1 224 ? -2.449 13.703 12.311 1.00 91.38 224 SER A N 1
ATOM 1758 C CA . SER A 1 224 ? -3.296 13.447 13.467 1.00 91.38 224 SER A CA 1
ATOM 1759 C C . SER A 1 224 ? -4.767 13.646 13.083 1.00 91.38 224 SER A C 1
ATOM 1761 O O . SER A 1 224 ? -5.104 14.519 12.281 1.00 91.38 224 SER A O 1
ATOM 1763 N N . THR A 1 225 ? -5.636 12.809 13.646 1.00 89.38 225 THR A N 1
ATOM 1764 C CA . THR A 1 225 ? -7.095 12.878 13.450 1.00 89.38 225 THR A CA 1
ATOM 1765 C C . THR A 1 225 ? -7.826 13.300 14.725 1.00 89.38 225 THR A C 1
ATOM 1767 O O . THR A 1 225 ? -9.050 13.253 14.772 1.00 89.38 225 THR A O 1
ATOM 1770 N N . ASN A 1 226 ? -7.096 13.667 15.778 1.00 80.38 226 ASN A N 1
ATOM 1771 C CA . ASN A 1 226 ? -7.645 14.258 16.992 1.00 80.38 226 ASN A CA 1
ATOM 1772 C C . ASN A 1 226 ? -7.341 15.759 17.044 1.00 80.38 226 ASN A C 1
ATOM 1774 O O . ASN A 1 226 ? -6.420 16.266 16.406 1.00 80.38 226 ASN A O 1
ATOM 1778 N N . GLU A 1 227 ? -8.192 16.494 17.755 1.00 71.25 227 GLU A N 1
ATOM 1779 C CA . GLU A 1 227 ? -8.051 17.939 17.896 1.00 71.25 227 GLU A CA 1
ATOM 1780 C C . GLU A 1 227 ? -7.100 18.295 19.046 1.00 71.25 227 GLU A C 1
ATOM 1782 O O . GLU A 1 227 ? -6.931 17.548 20.014 1.00 71.25 227 GLU A O 1
ATOM 1787 N N . ALA A 1 228 ? -6.493 19.481 18.956 1.00 62.03 228 ALA A N 1
ATOM 1788 C CA . ALA A 1 228 ? -5.634 20.016 20.004 1.00 62.03 228 ALA A CA 1
ATOM 1789 C C . ALA A 1 228 ? -6.326 19.980 21.391 1.00 62.03 228 ALA A C 1
ATOM 1791 O O . ALA A 1 228 ? -7.529 20.224 21.485 1.00 62.03 228 ALA A O 1
ATOM 1792 N N . PRO A 1 229 ? -5.580 19.720 22.484 1.00 62.94 229 PRO A N 1
ATOM 1793 C CA . PRO A 1 229 ? -4.116 19.676 22.569 1.00 62.94 229 PRO A CA 1
ATOM 1794 C C . PRO A 1 229 ? -3.498 18.318 22.196 1.00 62.94 229 PRO A C 1
ATOM 1796 O O . PRO A 1 229 ? -2.275 18.216 22.089 1.00 62.94 229 PRO A O 1
ATOM 1799 N N . HIS A 1 230 ? -4.315 17.284 21.998 1.00 68.88 230 HIS A N 1
ATOM 1800 C CA . HIS A 1 230 ? -3.859 15.944 21.650 1.00 68.88 230 HIS A CA 1
ATOM 1801 C C . HIS A 1 230 ? -3.725 15.863 20.129 1.00 68.88 230 HIS A C 1
ATOM 1803 O O . HIS A 1 230 ? -4.712 15.736 19.428 1.00 68.88 230 HIS A O 1
ATOM 1809 N N . THR A 1 231 ? -2.504 16.014 19.618 1.00 82.75 231 THR A N 1
ATOM 1810 C CA . THR A 1 231 ? -2.192 15.931 18.179 1.00 82.75 231 THR A CA 1
ATOM 1811 C C . THR A 1 231 ? -1.431 14.644 17.893 1.00 82.75 231 THR A C 1
ATOM 1813 O O . THR A 1 231 ? -0.297 14.655 17.425 1.00 82.75 231 THR A O 1
ATOM 1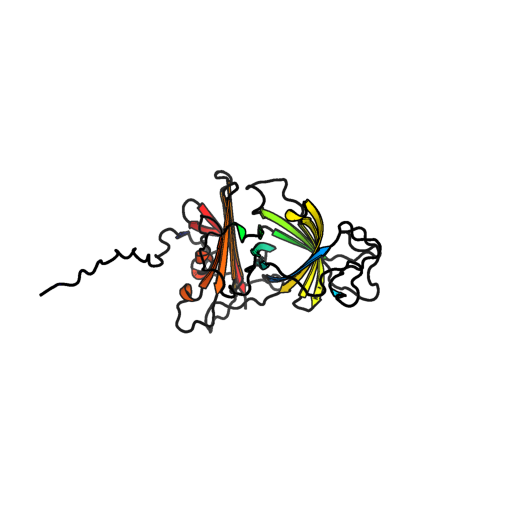816 N N . THR A 1 232 ? -2.031 13.515 18.259 1.00 88.19 232 THR A N 1
ATOM 1817 C CA . THR A 1 232 ? -1.419 12.198 18.082 1.00 88.19 232 THR A CA 1
ATOM 1818 C C . THR A 1 232 ? -1.941 11.507 16.830 1.00 88.19 232 THR A C 1
ATOM 1820 O O . THR A 1 232 ? -3.060 11.718 16.359 1.00 88.19 232 THR A O 1
ATOM 1823 N N . LYS A 1 233 ? -1.083 10.689 16.239 1.00 92.56 233 LYS A N 1
ATOM 1824 C CA . LYS A 1 233 ? -1.383 9.842 15.093 1.00 92.56 233 LYS A CA 1
ATOM 1825 C C . LYS A 1 233 ? -1.629 8.431 15.610 1.00 92.56 233 LYS A C 1
ATOM 1827 O O . LYS A 1 233 ? -1.033 8.012 16.602 1.00 92.56 233 LYS A O 1
ATOM 1832 N N . LEU A 1 234 ? -2.513 7.709 14.931 1.00 93.69 234 LEU A N 1
ATOM 1833 C CA . LEU A 1 234 ? -2.944 6.376 15.334 1.00 93.69 234 LEU A CA 1
ATOM 1834 C C . LEU A 1 234 ? -2.686 5.360 14.232 1.00 93.69 234 LEU A C 1
ATOM 1836 O O . LEU A 1 234 ? -2.832 5.655 13.044 1.00 93.69 234 LEU A O 1
ATOM 1840 N N . CYS A 1 235 ? -2.341 4.143 14.639 1.00 96.50 235 CYS A N 1
ATOM 1841 C CA . CYS A 1 235 ? -2.276 2.988 13.762 1.00 96.50 235 CYS A CA 1
ATOM 1842 C C . CYS A 1 235 ? -3.068 1.854 14.395 1.00 96.50 235 CYS A C 1
ATOM 1844 O O . CYS A 1 235 ? -2.890 1.555 15.574 1.00 96.50 235 CYS A O 1
ATOM 1846 N N . VAL A 1 236 ? -3.954 1.245 13.611 1.00 97.25 236 VAL A N 1
ATOM 1847 C CA . VAL A 1 236 ? -4.818 0.151 14.061 1.00 97.25 236 VAL A CA 1
ATOM 1848 C C . VAL A 1 236 ? -4.793 -0.941 13.007 1.00 97.25 236 VAL A C 1
ATOM 1850 O O . VAL A 1 236 ? -4.969 -0.647 11.827 1.00 97.25 236 VAL A O 1
ATOM 1853 N N . VAL A 1 237 ? -4.614 -2.190 13.426 1.00 98.31 237 VAL A N 1
ATOM 1854 C CA . VAL A 1 237 ? -4.737 -3.359 12.548 1.00 98.31 237 VAL A CA 1
ATOM 1855 C C . VAL A 1 237 ? -5.805 -4.286 13.101 1.00 98.31 237 VAL A C 1
ATOM 1857 O O . VAL A 1 237 ? -5.690 -4.743 14.239 1.00 98.31 237 VAL A O 1
ATOM 1860 N N . LEU A 1 238 ? -6.828 -4.585 12.298 1.00 98.44 238 LEU A N 1
ATOM 1861 C CA . LEU A 1 238 ? -7.833 -5.598 12.613 1.00 98.44 238 LEU A CA 1
ATOM 1862 C C . LEU A 1 238 ? -7.714 -6.762 11.636 1.00 98.44 238 LEU A C 1
ATOM 1864 O O . LEU A 1 238 ? -7.671 -6.553 10.424 1.00 98.44 238 LEU A O 1
ATOM 1868 N N . ARG A 1 239 ? -7.735 -7.989 12.155 1.00 98.38 239 ARG A N 1
ATOM 1869 C CA . ARG A 1 239 ? -7.706 -9.214 11.354 1.00 98.38 239 ARG A CA 1
ATOM 1870 C C . ARG A 1 239 ? -8.959 -10.047 11.576 1.00 98.38 239 ARG A C 1
ATOM 1872 O O . ARG A 1 239 ? -9.286 -10.397 12.706 1.00 98.38 239 ARG A O 1
ATOM 1879 N N . CYS A 1 240 ? -9.615 -10.432 10.489 1.00 98.06 240 CYS A N 1
ATOM 1880 C CA . CYS A 1 240 ? -10.634 -11.474 10.483 1.00 98.06 240 CYS A CA 1
ATOM 1881 C C . CYS A 1 240 ? -10.036 -12.764 9.925 1.00 98.06 240 CYS A C 1
ATOM 1883 O O . CYS A 1 240 ? -9.542 -12.785 8.798 1.00 98.06 240 CYS A O 1
ATOM 1885 N N . LYS A 1 241 ? -10.089 -13.850 10.699 1.00 97.06 241 LYS A N 1
ATOM 1886 C CA . LYS A 1 241 ? -9.613 -15.171 10.277 1.00 97.06 241 LYS A CA 1
ATOM 1887 C C . LYS A 1 241 ? -10.673 -16.228 10.574 1.00 97.06 241 LYS A C 1
ATOM 1889 O O . LYS A 1 241 ? -10.657 -16.855 11.629 1.00 97.06 241 LYS A O 1
ATOM 1894 N N . ALA A 1 242 ? -11.560 -16.461 9.614 1.00 96.06 242 ALA A N 1
ATOM 1895 C CA . ALA A 1 242 ? -12.576 -17.508 9.668 1.00 96.06 242 ALA A CA 1
ATOM 1896 C C . ALA A 1 242 ? -12.342 -18.518 8.532 1.00 96.06 242 ALA A C 1
ATOM 1898 O O . ALA A 1 242 ? -13.145 -18.669 7.615 1.00 96.06 242 ALA A O 1
ATOM 1899 N N . GLU A 1 243 ? -11.213 -19.237 8.604 1.00 90.69 243 GLU A N 1
ATOM 1900 C CA . GLU A 1 243 ? -10.784 -20.214 7.582 1.00 90.69 243 GLU A CA 1
ATOM 1901 C C . GLU A 1 243 ? -11.852 -21.288 7.318 1.00 90.69 243 GLU A C 1
ATOM 1903 O O . GLU A 1 243 ? -12.049 -21.696 6.180 1.00 90.69 243 GLU A O 1
ATOM 1908 N N . HIS A 1 244 ? -12.589 -21.707 8.355 1.00 91.62 244 HIS A N 1
ATOM 1909 C CA . HIS A 1 244 ? -13.674 -22.688 8.238 1.00 91.62 244 HIS A CA 1
ATOM 1910 C C . HIS A 1 244 ? -14.836 -22.199 7.354 1.00 91.62 244 HIS A C 1
ATOM 1912 O O . HIS A 1 244 ? -15.529 -23.013 6.750 1.00 91.62 244 HIS A O 1
ATOM 1918 N N . ALA A 1 245 ? -15.036 -20.882 7.262 1.00 94.38 245 ALA A N 1
ATOM 1919 C CA . ALA A 1 245 ? -16.011 -20.246 6.381 1.00 94.38 245 ALA A CA 1
ATOM 1920 C C . ALA A 1 245 ? -15.394 -19.820 5.033 1.00 94.38 245 ALA A C 1
ATOM 1922 O O . ALA A 1 245 ? -16.106 -19.363 4.137 1.00 94.38 245 ALA A O 1
ATOM 1923 N N . GLY A 1 246 ? -14.077 -19.993 4.867 1.00 96.06 246 GLY A N 1
ATOM 1924 C CA . GLY A 1 246 ? -13.322 -19.484 3.728 1.00 96.06 246 GLY A CA 1
ATOM 1925 C C . GLY A 1 246 ? -13.196 -17.964 3.747 1.00 96.06 246 GLY A C 1
ATOM 1926 O O . GLY A 1 246 ? -13.278 -17.356 2.688 1.00 96.06 246 GLY A O 1
ATOM 1927 N N . VAL A 1 247 ? -13.037 -17.349 4.925 1.00 97.38 247 VAL A N 1
ATOM 1928 C CA . VAL A 1 247 ? -12.981 -15.887 5.071 1.00 97.38 247 VAL A CA 1
ATOM 1929 C C . VAL A 1 247 ? -11.669 -15.422 5.691 1.00 97.38 247 VAL A C 1
ATOM 1931 O O . VAL A 1 247 ? -11.256 -15.894 6.757 1.00 97.38 247 VAL A O 1
ATOM 1934 N N . ARG A 1 248 ? -11.036 -14.449 5.030 1.00 98.06 248 ARG A N 1
ATOM 1935 C CA . ARG A 1 248 ? -9.914 -13.669 5.562 1.00 98.06 248 ARG A CA 1
ATOM 1936 C C . ARG A 1 248 ? -10.169 -12.194 5.328 1.00 98.06 248 ARG A C 1
ATOM 1938 O O . ARG A 1 248 ? -10.523 -11.805 4.222 1.00 98.06 248 ARG A O 1
ATOM 1945 N N . GLY A 1 249 ? -9.939 -11.378 6.344 1.00 98.25 249 GLY A N 1
ATOM 1946 C CA . GLY A 1 249 ? -10.036 -9.929 6.245 1.00 98.25 249 GLY A CA 1
ATOM 1947 C C . GLY A 1 249 ? -8.909 -9.234 6.986 1.00 98.25 249 GLY A C 1
ATOM 1948 O O . GLY A 1 249 ? -8.431 -9.730 8.009 1.00 98.25 249 GLY A O 1
ATOM 1949 N N . LEU A 1 250 ? -8.486 -8.088 6.469 1.00 98.69 250 LEU A N 1
ATOM 1950 C CA . LEU A 1 250 ? -7.500 -7.224 7.097 1.00 98.69 250 LEU A CA 1
ATOM 1951 C C . LEU A 1 250 ? -7.924 -5.768 6.933 1.00 98.69 250 LEU A C 1
ATOM 1953 O O . LEU A 1 250 ? -8.283 -5.350 5.836 1.00 98.69 250 LEU A O 1
ATOM 1957 N N . ILE A 1 251 ? -7.871 -5.011 8.023 1.00 98.75 251 ILE A N 1
ATOM 1958 C CA . ILE A 1 251 ? -8.059 -3.560 8.044 1.00 98.75 251 ILE A CA 1
ATOM 1959 C C . ILE A 1 251 ? -6.800 -2.953 8.640 1.00 98.75 251 ILE A C 1
ATOM 1961 O O . ILE A 1 251 ? -6.348 -3.401 9.693 1.00 98.75 251 ILE A O 1
ATOM 1965 N N . VAL A 1 252 ? -6.265 -1.925 7.990 1.00 98.75 252 VAL A N 1
ATOM 1966 C CA . VAL A 1 252 ? -5.142 -1.130 8.484 1.00 98.75 252 VAL A CA 1
ATOM 1967 C C . VAL A 1 252 ? -5.550 0.337 8.455 1.00 98.75 252 VAL A C 1
ATOM 1969 O O . VAL A 1 252 ? -5.952 0.860 7.417 1.00 98.75 252 VAL A O 1
ATOM 1972 N N . ARG A 1 253 ? -5.426 1.012 9.596 1.00 98.06 253 ARG A N 1
ATOM 1973 C CA . ARG A 1 253 ? -5.476 2.471 9.715 1.00 98.06 253 ARG A CA 1
ATOM 1974 C C . ARG A 1 253 ? -4.070 2.994 9.967 1.00 98.06 253 ARG A C 1
ATOM 1976 O O . ARG A 1 253 ? -3.368 2.443 10.815 1.00 98.06 253 ARG A O 1
ATOM 1983 N N . VAL A 1 254 ? -3.701 4.077 9.292 1.00 97.88 254 VAL A N 1
ATOM 1984 C CA . VAL A 1 254 ? -2.513 4.888 9.588 1.00 97.88 254 VAL A CA 1
ATOM 1985 C C . VAL A 1 254 ? -2.907 6.357 9.461 1.00 97.88 254 VAL A C 1
ATOM 1987 O O . VAL A 1 254 ? -3.213 6.833 8.370 1.00 97.88 254 VAL A O 1
ATOM 1990 N N . GLY A 1 255 ? -2.927 7.072 10.588 1.00 95.69 255 GLY A N 1
ATOM 1991 C CA . GLY A 1 255 ? -3.324 8.478 10.643 1.00 95.69 255 GLY A CA 1
ATOM 1992 C C . GLY A 1 255 ? -4.708 8.711 10.029 1.00 95.69 255 GLY A C 1
ATOM 1993 O O . GLY A 1 255 ? -5.710 8.172 10.512 1.00 95.69 255 GLY A O 1
ATOM 1994 N N . GLN A 1 256 ? -4.719 9.506 8.958 1.00 96.19 256 GLN A N 1
ATOM 1995 C CA . GLN A 1 256 ? -5.874 9.945 8.175 1.00 96.19 256 GLN A CA 1
ATOM 1996 C C . GLN A 1 256 ? -6.428 8.926 7.184 1.00 96.19 256 GLN A C 1
ATOM 1998 O O . GLN A 1 256 ? -7.460 9.198 6.578 1.00 96.19 256 GLN A O 1
ATOM 2003 N N . TYR A 1 257 ? -5.765 7.788 6.995 1.00 98.25 257 TYR A N 1
ATOM 2004 C CA . TYR A 1 257 ? -6.209 6.769 6.053 1.00 98.25 257 TYR A CA 1
ATOM 2005 C C . TYR A 1 257 ? -6.583 5.484 6.777 1.00 98.25 257 TYR A C 1
ATOM 2007 O O . TYR A 1 257 ? -5.904 5.049 7.711 1.00 98.25 257 TYR A O 1
ATOM 2015 N N . CYS A 1 258 ? -7.651 4.844 6.315 1.00 98.50 258 CYS A N 1
ATOM 2016 C CA . CYS A 1 258 ? -8.024 3.495 6.714 1.00 98.50 258 CYS A CA 1
ATOM 2017 C C . CYS A 1 258 ? -8.424 2.698 5.476 1.00 98.50 258 CYS A C 1
ATOM 2019 O O . CYS A 1 258 ? -9.282 3.121 4.702 1.00 98.50 258 CYS A O 1
ATOM 2021 N N . GLN A 1 259 ? -7.787 1.549 5.285 1.00 98.69 259 GLN A N 1
ATOM 2022 C CA . GLN A 1 259 ? -8.062 0.636 4.187 1.00 98.69 259 GLN A CA 1
ATOM 2023 C C . GLN A 1 259 ? -8.397 -0.740 4.731 1.00 98.69 259 GLN A C 1
ATOM 2025 O O . GLN A 1 259 ? -7.810 -1.195 5.713 1.00 98.69 259 GLN A O 1
ATOM 2030 N N . GLY A 1 260 ? -9.330 -1.415 4.073 1.00 98.56 260 GLY A N 1
ATOM 2031 C CA . GLY A 1 260 ? -9.691 -2.776 4.410 1.00 98.56 260 GLY A CA 1
ATOM 2032 C C . GLY A 1 260 ? -9.921 -3.623 3.172 1.00 98.56 260 GLY A C 1
ATOM 2033 O O . GLY A 1 260 ? -10.466 -3.149 2.178 1.00 98.56 260 GLY A O 1
ATOM 2034 N N . ILE A 1 261 ? -9.537 -4.890 3.267 1.00 98.56 261 ILE A N 1
ATOM 2035 C CA . ILE A 1 261 ? -9.841 -5.937 2.297 1.00 98.56 261 ILE A CA 1
ATOM 2036 C C . ILE A 1 261 ? -10.424 -7.139 3.037 1.00 98.56 261 ILE A C 1
ATOM 2038 O O . ILE A 1 261 ? -9.926 -7.538 4.090 1.00 98.56 261 ILE A O 1
ATOM 2042 N N . VAL A 1 262 ? -11.476 -7.733 2.485 1.00 97.94 262 VAL A N 1
ATOM 2043 C CA . VAL A 1 262 ? -11.994 -9.034 2.905 1.00 97.94 262 VAL A CA 1
ATOM 2044 C C . VAL A 1 262 ? -12.202 -9.911 1.681 1.00 97.94 262 VAL A C 1
ATOM 2046 O O . VAL A 1 262 ? -12.748 -9.477 0.668 1.00 97.94 262 VAL A O 1
ATOM 2049 N N . MET A 1 263 ? -11.737 -11.147 1.787 1.00 97.44 263 MET A N 1
ATOM 2050 C CA . MET A 1 263 ? -12.006 -12.213 0.840 1.00 97.44 263 MET A CA 1
ATOM 2051 C C . MET A 1 263 ? -12.950 -13.214 1.491 1.00 97.44 263 MET A C 1
ATOM 2053 O O . MET A 1 263 ? -12.658 -13.741 2.566 1.00 97.44 263 MET A O 1
ATOM 2057 N N . GLU A 1 264 ? -14.058 -13.491 0.813 1.00 95.81 264 GLU A N 1
ATOM 2058 C CA . GLU A 1 264 ? -15.017 -14.539 1.144 1.00 95.81 264 GLU A CA 1
ATOM 2059 C C . GLU A 1 264 ? -15.011 -15.566 0.010 1.00 95.81 264 GLU A C 1
ATOM 2061 O O . GLU A 1 264 ? -15.674 -15.397 -1.017 1.00 95.81 264 GLU A O 1
ATOM 2066 N N . ARG A 1 265 ? -14.239 -16.639 0.199 1.00 93.56 265 ARG A N 1
ATOM 2067 C CA . ARG A 1 265 ? -13.895 -17.645 -0.814 1.00 93.56 265 ARG A CA 1
ATOM 2068 C C . ARG A 1 265 ? -13.169 -17.010 -2.002 1.00 93.56 265 ARG A C 1
ATOM 2070 O O . ARG A 1 265 ? -11.957 -16.826 -1.935 1.00 93.56 265 ARG A O 1
ATOM 2077 N N . ASP A 1 266 ? -13.898 -16.696 -3.062 1.00 93.38 266 ASP A N 1
ATOM 2078 C CA . ASP A 1 266 ? -13.441 -16.106 -4.321 1.00 93.38 266 ASP A CA 1
ATOM 2079 C C . ASP A 1 266 ? -13.936 -14.664 -4.520 1.00 93.38 266 ASP A C 1
ATOM 2081 O O . ASP A 1 266 ? -13.594 -14.021 -5.508 1.00 93.38 266 ASP A O 1
ATOM 2085 N N . ARG A 1 267 ? -14.737 -14.136 -3.586 1.00 95.06 267 ARG A N 1
ATOM 2086 C CA . ARG A 1 267 ? -15.285 -12.780 -3.666 1.00 95.06 267 ARG A CA 1
ATOM 2087 C C . ARG A 1 267 ? -14.476 -11.811 -2.824 1.00 95.06 267 ARG A C 1
ATOM 2089 O O . ARG A 1 267 ? -14.293 -12.036 -1.630 1.00 95.06 267 ARG A O 1
ATOM 2096 N N . VAL A 1 268 ? -14.086 -10.699 -3.435 1.00 96.50 268 VAL A N 1
ATOM 2097 C CA . VAL A 1 268 ? -13.401 -9.593 -2.767 1.00 96.50 268 VAL A CA 1
ATOM 2098 C C . VAL A 1 268 ? -14.380 -8.483 -2.391 1.00 96.50 268 VAL A C 1
ATOM 2100 O O . VAL A 1 268 ? -15.294 -8.151 -3.149 1.00 96.50 268 VAL A O 1
ATOM 2103 N N . THR A 1 269 ? -14.176 -7.885 -1.220 1.00 97.06 269 THR A N 1
ATOM 2104 C CA . THR A 1 269 ? -14.674 -6.547 -0.899 1.00 97.06 269 THR A CA 1
ATOM 2105 C C . THR A 1 269 ? -13.529 -5.700 -0.352 1.00 97.06 269 THR A C 1
ATOM 2107 O O . THR A 1 269 ? -12.778 -6.157 0.508 1.00 97.06 269 THR A O 1
ATOM 2110 N N . VAL A 1 270 ? -13.402 -4.468 -0.841 1.00 97.94 270 VAL A N 1
ATOM 2111 C CA . VAL A 1 270 ? -12.436 -3.477 -0.359 1.00 97.94 270 VAL A CA 1
ATOM 2112 C C . VAL A 1 270 ? -13.120 -2.178 0.047 1.00 97.94 270 VAL A C 1
ATOM 2114 O O . VAL A 1 270 ? -14.115 -1.772 -0.558 1.00 97.94 270 VAL A O 1
ATOM 2117 N N . GLU A 1 271 ? -12.556 -1.507 1.046 1.00 97.69 271 GLU A N 1
ATOM 2118 C CA . GLU A 1 271 ? -12.949 -0.166 1.475 1.00 97.69 271 GLU A CA 1
ATOM 2119 C C . GLU A 1 271 ? -11.720 0.731 1.664 1.00 97.69 271 GLU A C 1
ATOM 2121 O O . GLU A 1 271 ? -10.701 0.284 2.190 1.00 97.69 271 GLU A O 1
ATOM 2126 N N . ARG A 1 272 ? -11.850 2.011 1.294 1.00 97.50 272 ARG A N 1
ATOM 2127 C CA . ARG A 1 272 ? -10.916 3.093 1.644 1.00 97.50 272 ARG A CA 1
ATOM 2128 C C . ARG A 1 272 ? -11.689 4.221 2.311 1.00 97.50 272 ARG A C 1
ATOM 2130 O O . ARG A 1 272 ? -12.778 4.586 1.863 1.00 97.50 272 ARG A O 1
ATOM 2137 N N . TRP A 1 273 ? -11.111 4.751 3.376 1.00 97.62 273 TRP A N 1
ATOM 2138 C CA . TRP A 1 273 ? -11.634 5.851 4.165 1.00 97.62 273 TRP A CA 1
ATOM 2139 C C . TRP A 1 273 ? -10.560 6.899 4.406 1.00 97.62 273 TRP A C 1
ATOM 2141 O O . TRP A 1 273 ? -9.396 6.565 4.646 1.00 97.62 273 TRP A O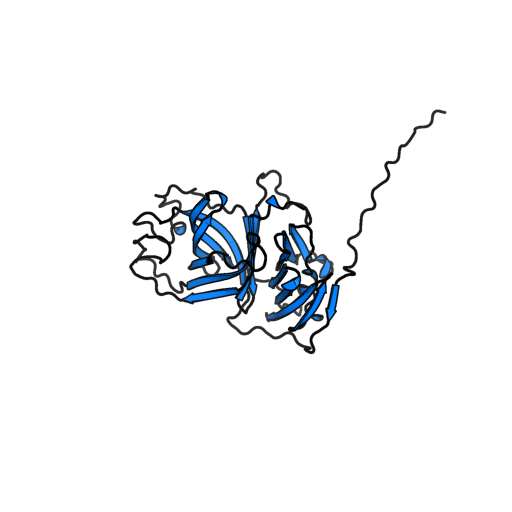 1
ATOM 2151 N N . GLU A 1 274 ? -10.993 8.152 4.391 1.00 96.00 274 GLU A N 1
ATOM 2152 C CA . GLU A 1 274 ? -10.149 9.334 4.477 1.00 96.00 274 GLU A CA 1
ATOM 2153 C C . GLU A 1 274 ? -10.699 10.298 5.521 1.00 96.00 274 GLU A C 1
ATOM 2155 O O . GLU A 1 274 ? -11.913 10.477 5.659 1.00 96.00 274 GLU A O 1
ATOM 2160 N N . TRP A 1 275 ? -9.791 10.896 6.282 1.00 94.81 275 TRP A N 1
ATOM 2161 C CA . TRP A 1 275 ? -10.108 11.925 7.256 1.00 94.81 275 TRP A CA 1
ATOM 2162 C C . TRP A 1 275 ? -9.950 13.324 6.657 1.00 94.81 275 TRP A C 1
ATOM 2164 O O . TRP A 1 275 ? -8.867 13.704 6.209 1.00 94.81 275 TRP A O 1
ATOM 2174 N N . HIS A 1 276 ? -11.011 14.121 6.750 1.00 91.12 276 HIS A N 1
ATOM 2175 C CA . HIS A 1 276 ? -11.072 15.499 6.274 1.00 91.12 276 HIS A CA 1
ATOM 2176 C C . HIS A 1 276 ? -10.979 16.479 7.450 1.00 91.12 276 HIS A C 1
ATOM 2178 O O . HIS A 1 276 ? -11.967 16.807 8.114 1.00 91.12 276 HIS A O 1
ATOM 2184 N N . ALA A 1 277 ? -9.755 16.933 7.735 1.00 84.06 277 ALA A N 1
ATOM 2185 C CA . ALA A 1 277 ? -9.469 17.833 8.856 1.00 84.06 277 ALA A CA 1
ATOM 2186 C C . ALA A 1 277 ? -10.082 19.239 8.689 1.00 84.06 277 ALA A C 1
ATOM 2188 O O . ALA A 1 277 ? -10.304 19.938 9.677 1.00 84.06 277 ALA A O 1
ATOM 2189 N N . ASP A 1 278 ? -10.357 19.640 7.451 1.00 82.50 278 ASP A N 1
ATOM 2190 C CA . ASP A 1 278 ? -10.887 20.939 7.032 1.00 82.50 278 ASP A CA 1
ATOM 2191 C C . ASP A 1 278 ? -12.392 21.115 7.294 1.00 82.50 278 ASP A C 1
ATOM 2193 O O . ASP A 1 278 ? -12.897 22.240 7.290 1.00 82.50 278 ASP A O 1
ATOM 2197 N N . LEU A 1 279 ? -13.113 20.033 7.604 1.00 82.25 279 LEU A N 1
ATOM 2198 C CA . LEU A 1 279 ? -14.537 20.068 7.939 1.00 82.25 279 LEU A CA 1
ATOM 2199 C C . LEU A 1 279 ? -14.773 20.581 9.374 1.00 82.25 279 LEU A C 1
ATOM 2201 O O . LEU A 1 279 ? -15.120 19.834 10.293 1.00 82.25 279 LEU A O 1
ATOM 2205 N N . ALA A 1 280 ? -14.578 21.885 9.577 1.00 75.44 280 ALA A N 1
ATOM 2206 C CA . ALA A 1 280 ? -14.787 22.554 10.860 1.00 75.44 280 ALA A CA 1
ATOM 2207 C C . ALA A 1 280 ? -16.232 22.394 11.379 1.00 75.44 280 ALA A C 1
ATOM 2209 O O . ALA A 1 280 ? -17.200 22.461 10.622 1.00 75.44 280 ALA A O 1
ATOM 2210 N N . GLY A 1 281 ? -16.384 22.189 12.692 1.00 75.19 281 GLY A N 1
ATOM 2211 C CA . GLY A 1 281 ? -17.691 22.029 13.348 1.00 75.19 281 GLY A CA 1
ATOM 2212 C C . GLY A 1 281 ? -18.388 20.684 13.098 1.00 75.19 281 GLY A C 1
ATOM 2213 O O . GLY A 1 281 ? -19.478 20.465 13.626 1.00 75.19 281 GLY A O 1
ATOM 2214 N N . LYS A 1 282 ? -17.776 19.782 12.322 1.00 82.25 282 LYS A N 1
ATOM 2215 C CA . LYS A 1 282 ? -18.233 18.401 12.145 1.00 82.25 282 LYS A CA 1
ATOM 2216 C C . LYS A 1 282 ? -17.725 17.497 13.261 1.00 82.25 282 LYS A C 1
ATOM 2218 O O . LYS A 1 282 ? -16.616 17.677 13.764 1.00 82.25 282 LYS A O 1
ATOM 2223 N N . THR A 1 283 ? -18.537 16.514 13.640 1.00 81.94 283 THR A N 1
ATOM 2224 C CA . THR A 1 283 ? -18.117 15.455 14.568 1.00 81.94 283 THR A CA 1
ATOM 2225 C C . THR A 1 283 ? -16.991 14.616 13.960 1.00 81.94 283 THR A C 1
ATOM 2227 O O . THR A 1 283 ? -16.859 14.547 12.740 1.00 81.94 283 THR A O 1
ATOM 2230 N N . GLU A 1 284 ? -16.205 13.919 14.787 1.00 81.44 284 GLU A N 1
ATOM 2231 C CA . GLU A 1 284 ? -15.163 12.995 14.303 1.00 81.44 284 GLU A CA 1
ATOM 2232 C C . GLU A 1 284 ? -15.721 12.002 13.270 1.00 81.44 284 GLU A C 1
ATOM 2234 O O . GLU A 1 284 ? -15.145 11.793 12.207 1.00 81.44 284 GLU A O 1
ATOM 2239 N N . ARG A 1 285 ? -16.911 11.453 13.528 1.00 81.38 285 ARG A N 1
ATOM 2240 C CA . ARG A 1 285 ? -17.580 10.536 12.599 1.00 81.38 285 ARG A CA 1
ATOM 2241 C C . ARG A 1 285 ? -17.864 11.172 11.237 1.00 81.38 285 ARG A C 1
ATOM 2243 O O . ARG A 1 285 ? -17.748 10.490 10.229 1.00 81.38 285 ARG A O 1
ATOM 2250 N N . GLU A 1 286 ? -18.268 12.437 11.208 1.00 86.19 286 GLU A N 1
ATOM 2251 C CA . GLU A 1 286 ? -18.579 13.160 9.967 1.00 86.19 286 GLU A CA 1
ATOM 2252 C C . GLU A 1 286 ? -17.329 13.593 9.194 1.00 86.19 286 GLU A C 1
ATOM 2254 O O . GLU A 1 286 ? -17.429 13.879 8.004 1.00 86.19 286 GLU A O 1
ATOM 2259 N N . LYS A 1 287 ? -16.168 13.652 9.855 1.00 91.06 287 LYS A N 1
ATOM 2260 C CA . LYS A 1 287 ? -14.884 13.963 9.217 1.00 91.06 287 LYS A CA 1
ATOM 2261 C C . LYS A 1 287 ? -14.273 12.757 8.500 1.00 91.06 287 LYS A C 1
ATOM 2263 O O . LYS A 1 287 ? -13.444 12.945 7.617 1.00 91.06 287 LYS A O 1
ATOM 2268 N N . TRP A 1 288 ? -14.690 11.536 8.836 1.00 93.56 288 TRP A N 1
ATOM 2269 C CA . TRP A 1 288 ? -14.345 10.334 8.078 1.00 93.56 288 TRP A CA 1
ATOM 2270 C C . TRP A 1 288 ? -15.297 10.141 6.898 1.00 93.56 288 TRP A C 1
ATOM 2272 O O . TRP A 1 288 ? -16.489 9.886 7.082 1.00 93.56 288 TRP A O 1
ATOM 2282 N N . ALA A 1 289 ? -14.760 10.182 5.683 1.00 93.56 289 ALA A N 1
ATOM 2283 C CA . ALA A 1 289 ? -15.494 9.855 4.470 1.00 93.56 289 ALA A CA 1
ATOM 2284 C C . ALA A 1 289 ? -14.984 8.541 3.882 1.00 93.56 289 ALA A C 1
ATOM 2286 O O . ALA A 1 289 ? -13.782 8.304 3.783 1.00 93.56 289 ALA A O 1
ATOM 2287 N N . ARG A 1 290 ? -15.906 7.670 3.470 1.00 94.19 290 ARG A N 1
ATOM 2288 C CA . ARG A 1 290 ? -15.548 6.503 2.664 1.00 94.19 290 ARG A CA 1
ATOM 2289 C C . ARG A 1 290 ? -15.298 6.995 1.243 1.00 94.19 290 ARG A C 1
ATOM 2291 O O . ARG A 1 290 ? -16.244 7.459 0.620 1.00 94.19 290 ARG A O 1
ATOM 2298 N N . SER A 1 291 ? -14.076 6.884 0.734 1.00 93.06 291 SER A N 1
ATOM 2299 C CA . SER A 1 291 ? -13.738 7.265 -0.644 1.00 93.06 291 SER A CA 1
ATOM 2300 C C . SER A 1 291 ? -13.859 6.096 -1.623 1.00 93.06 291 SER A C 1
ATOM 2302 O O . SER A 1 291 ? -14.191 6.297 -2.789 1.00 93.06 291 SER A O 1
ATOM 2304 N N . VAL A 1 292 ? -13.692 4.852 -1.155 1.00 93.38 292 VAL A N 1
ATOM 2305 C CA . VAL A 1 292 ? -13.836 3.644 -1.986 1.00 93.38 292 VAL A CA 1
ATOM 2306 C C . VAL A 1 292 ? -14.666 2.588 -1.263 1.00 93.38 292 VAL A C 1
ATOM 2308 O O . VAL A 1 292 ? -14.442 2.304 -0.087 1.00 93.38 292 VAL A O 1
ATOM 2311 N N . ARG A 1 293 ? -15.594 1.958 -1.995 1.00 94.31 293 ARG A N 1
ATOM 2312 C CA . ARG A 1 293 ? -16.168 0.646 -1.667 1.00 94.31 293 ARG A CA 1
ATOM 2313 C C . ARG A 1 293 ? -16.333 -0.147 -2.954 1.00 94.31 293 ARG A C 1
ATOM 2315 O O . ARG A 1 293 ? -17.079 0.288 -3.823 1.00 94.31 293 ARG A O 1
ATOM 2322 N N . ILE A 1 294 ? -15.705 -1.309 -3.055 1.00 94.12 294 ILE A N 1
ATOM 2323 C CA . ILE A 1 294 ? -15.924 -2.235 -4.171 1.00 94.12 294 ILE A CA 1
ATOM 2324 C C . ILE A 1 294 ? -16.230 -3.605 -3.584 1.00 94.12 294 ILE A C 1
ATOM 2326 O O . ILE A 1 294 ? -15.531 -4.042 -2.677 1.00 94.12 294 ILE A O 1
ATOM 2330 N N . GLY A 1 295 ? -17.271 -4.270 -4.085 1.00 93.00 295 GLY A N 1
ATOM 2331 C CA . GLY A 1 295 ? -17.746 -5.557 -3.574 1.00 93.00 295 GLY A CA 1
ATOM 2332 C C . GLY A 1 295 ? -19.071 -5.466 -2.811 1.00 93.00 295 GLY A C 1
ATOM 2333 O O . GLY A 1 295 ? -19.602 -4.385 -2.532 1.00 93.00 295 GLY A O 1
ATOM 2334 N N . ASN A 1 296 ? -19.638 -6.633 -2.509 1.00 89.06 296 ASN A N 1
ATOM 2335 C CA . ASN A 1 296 ? -21.021 -6.768 -2.035 1.00 89.06 296 ASN A CA 1
ATOM 2336 C C . ASN A 1 296 ? -21.171 -6.765 -0.509 1.00 89.06 296 ASN A C 1
ATOM 2338 O O . ASN A 1 296 ? -22.300 -6.724 -0.023 1.00 89.06 296 ASN A O 1
ATOM 2342 N N . SER A 1 297 ? -20.063 -6.789 0.229 1.00 90.50 297 SER A N 1
ATOM 2343 C CA . SER A 1 297 ? -20.059 -6.752 1.691 1.00 90.50 297 SER A CA 1
ATOM 2344 C C . SER A 1 297 ? -19.700 -5.348 2.199 1.00 90.50 297 SER A C 1
ATOM 2346 O O . SER A 1 297 ? -19.451 -4.422 1.421 1.00 90.50 297 SER A O 1
ATOM 2348 N N . PHE A 1 298 ? -19.688 -5.189 3.520 1.00 93.00 298 PHE A N 1
ATOM 2349 C CA . PHE A 1 298 ? -19.113 -4.034 4.206 1.00 93.00 298 PHE A CA 1
ATOM 2350 C C . PHE A 1 298 ? -18.016 -4.516 5.151 1.00 93.00 298 PHE A C 1
ATOM 2352 O O . PHE A 1 298 ? -18.005 -5.682 5.557 1.00 93.00 298 PHE A O 1
ATOM 2359 N N . LEU A 1 299 ? -17.098 -3.624 5.502 1.00 96.06 299 LEU A N 1
ATOM 2360 C CA . LEU A 1 299 ? -16.057 -3.887 6.486 1.00 96.06 299 LEU A CA 1
ATOM 2361 C C . LEU A 1 299 ? -16.280 -3.015 7.729 1.00 96.06 299 LEU A C 1
ATOM 2363 O O . LEU A 1 299 ? -16.717 -1.868 7.605 1.00 96.06 299 LEU A O 1
ATOM 2367 N N . PRO A 1 300 ? -15.917 -3.491 8.936 1.00 96.50 300 PRO A N 1
ATOM 2368 C CA . PRO A 1 300 ? -15.991 -2.692 10.157 1.00 96.50 300 PRO A CA 1
ATOM 2369 C C . PRO A 1 300 ? -14.851 -1.659 10.252 1.00 96.50 300 PRO A C 1
ATOM 2371 O O . PRO A 1 300 ? -14.279 -1.459 11.322 1.00 96.50 300 PRO A O 1
ATOM 2374 N N . CYS A 1 301 ? -14.509 -0.978 9.152 1.00 96.38 301 CYS A N 1
ATOM 2375 C CA . CYS A 1 301 ? -13.470 0.057 9.114 1.00 96.38 301 CYS A CA 1
ATOM 2376 C C . CYS A 1 301 ? -13.747 1.177 10.125 1.00 96.38 301 CYS A C 1
ATOM 2378 O O . CYS A 1 301 ? -12.819 1.680 10.754 1.00 96.38 301 CYS A O 1
ATOM 2380 N N . SER A 1 302 ? -15.025 1.498 10.356 1.00 93.50 302 SER A N 1
ATOM 2381 C CA . SER A 1 302 ? -15.451 2.493 11.345 1.00 93.50 302 SER A CA 1
ATOM 2382 C C . SER A 1 302 ? -15.066 2.137 12.783 1.00 93.50 302 SER A C 1
ATOM 2384 O O . SER A 1 302 ? -14.893 3.028 13.617 1.00 93.50 302 SER A O 1
ATOM 2386 N N . ALA A 1 303 ? -14.865 0.851 13.091 1.00 93.56 303 ALA A N 1
ATOM 2387 C CA . ALA A 1 303 ? -14.354 0.440 14.392 1.00 93.56 303 ALA A CA 1
ATOM 2388 C C . ALA A 1 303 ? -12.928 0.955 14.618 1.00 93.56 303 ALA A C 1
ATOM 2390 O O . ALA A 1 303 ? -12.627 1.389 15.726 1.00 93.56 303 ALA A O 1
ATOM 2391 N N . ALA A 1 304 ? -12.093 0.990 13.573 1.00 93.81 304 ALA A N 1
ATOM 2392 C CA . ALA A 1 304 ? -10.716 1.473 13.649 1.00 93.81 304 ALA A CA 1
ATOM 2393 C C . ALA A 1 304 ? -10.613 2.980 13.934 1.00 93.81 304 ALA A C 1
ATOM 2395 O O . ALA A 1 304 ? -9.523 3.443 14.261 1.00 93.81 304 ALA A O 1
ATOM 2396 N N . PHE A 1 305 ? -11.705 3.748 13.819 1.00 90.94 305 PHE A N 1
ATOM 2397 C CA . PHE A 1 305 ? -11.722 5.190 14.096 1.00 90.94 305 PHE A CA 1
ATOM 2398 C C . PHE A 1 305 ? -11.731 5.480 15.600 1.00 90.94 305 PHE A C 1
ATOM 2400 O O . PHE A 1 305 ? -11.065 6.408 16.042 1.00 90.94 305 PHE A O 1
ATOM 2407 N N . ARG A 1 306 ? -12.390 4.613 16.375 1.00 85.19 306 ARG A N 1
ATOM 2408 C CA . ARG A 1 306 ? -12.660 4.779 17.810 1.00 85.19 306 ARG A CA 1
ATOM 2409 C C . ARG A 1 306 ? -11.610 4.069 18.665 1.00 85.19 306 ARG A C 1
ATOM 2411 O O . ARG A 1 306 ? -11.896 3.054 19.303 1.00 85.19 306 ARG A O 1
ATOM 2418 N N . ALA A 1 307 ? -10.367 4.538 18.611 1.00 80.31 307 ALA A N 1
ATOM 2419 C CA . ALA A 1 307 ? -9.244 3.889 19.293 1.00 80.31 307 ALA A CA 1
ATOM 2420 C C . ALA A 1 307 ? -9.440 3.774 20.817 1.00 80.31 307 ALA A C 1
ATOM 2422 O O . ALA A 1 307 ? -8.944 2.834 21.428 1.00 80.31 307 ALA A O 1
ATOM 2423 N N . GLU A 1 308 ? -10.211 4.678 21.416 1.00 77.00 308 GLU A N 1
ATOM 2424 C CA . GLU A 1 308 ? -10.532 4.744 22.841 1.00 77.00 308 GLU A CA 1
ATOM 2425 C C . GLU A 1 308 ? -11.396 3.583 23.352 1.00 77.00 308 GLU A C 1
ATOM 2427 O O . GLU A 1 308 ? -11.375 3.281 24.545 1.00 77.00 308 GLU A O 1
ATOM 2432 N N . VAL A 1 309 ? -12.138 2.912 22.464 1.00 77.81 309 VAL A N 1
ATOM 2433 C CA . VAL A 1 309 ? -12.886 1.685 22.799 1.00 77.81 309 VAL A CA 1
ATOM 2434 C C . VAL A 1 309 ? -12.190 0.421 22.292 1.00 77.81 309 VAL A C 1
ATOM 2436 O O . VAL A 1 309 ? -12.723 -0.680 22.450 1.00 77.81 309 VAL A O 1
ATOM 2439 N N . LEU A 1 310 ? -11.014 0.562 21.674 1.00 83.69 310 LEU A N 1
ATOM 2440 C CA . LEU A 1 310 ? -10.191 -0.545 21.207 1.00 83.69 310 LEU A CA 1
ATOM 2441 C C . LEU A 1 310 ? -9.010 -0.789 22.153 1.00 83.69 310 LEU A C 1
ATOM 2443 O O . LEU A 1 310 ? -8.529 0.087 22.860 1.00 83.69 310 LEU A O 1
ATOM 2447 N N . GLY A 1 311 ? -8.508 -2.018 22.119 1.00 86.12 311 GLY A N 1
ATOM 2448 C CA . GLY A 1 311 ? -7.249 -2.414 22.737 1.00 86.12 311 GLY A CA 1
ATOM 2449 C C . GLY A 1 311 ? -6.663 -3.578 21.951 1.00 86.12 311 GLY A C 1
ATOM 2450 O O . GLY A 1 311 ? -7.410 -4.312 21.307 1.00 86.12 311 GLY A O 1
ATOM 2451 N N . ALA A 1 312 ? -5.344 -3.770 21.977 1.00 90.00 312 ALA A N 1
ATOM 2452 C CA . ALA A 1 312 ? -4.749 -4.961 21.369 1.00 90.00 312 ALA A CA 1
ATOM 2453 C C . ALA A 1 312 ? -5.361 -6.232 21.993 1.00 90.00 312 ALA A C 1
ATOM 2455 O O . ALA A 1 312 ? -5.439 -6.358 23.215 1.00 90.00 312 ALA A O 1
ATOM 2456 N N . GLY A 1 313 ? -5.824 -7.153 21.151 1.00 91.44 313 GLY A N 1
ATOM 2457 C CA . GLY A 1 313 ? -6.588 -8.340 21.539 1.00 91.44 313 GLY A CA 1
ATOM 2458 C C . GLY A 1 313 ? -8.100 -8.125 21.677 1.00 91.44 313 GLY A C 1
ATOM 2459 O O . GLY A 1 313 ? -8.817 -9.101 21.884 1.00 91.44 313 GLY A O 1
ATOM 2460 N N . ALA A 1 314 ? -8.607 -6.893 21.546 1.00 92.88 314 ALA A N 1
ATOM 2461 C CA . ALA A 1 314 ? -10.044 -6.633 21.525 1.00 92.88 314 ALA A CA 1
ATOM 2462 C C . ALA A 1 314 ? -10.694 -7.307 20.312 1.00 92.88 314 ALA A C 1
ATOM 2464 O O . ALA A 1 314 ? -10.083 -7.427 19.245 1.00 92.88 314 ALA A O 1
ATOM 2465 N N . VAL A 1 315 ? -11.951 -7.714 20.477 1.00 95.12 315 VAL A N 1
ATOM 2466 C CA . VAL A 1 315 ? -12.722 -8.399 19.436 1.00 95.12 315 VAL A CA 1
ATOM 2467 C C . VAL A 1 315 ? -13.865 -7.507 18.982 1.00 95.12 315 VAL A C 1
ATOM 2469 O O . VAL A 1 315 ? -14.753 -7.162 19.762 1.00 95.12 315 VAL A O 1
ATOM 2472 N N . VAL A 1 316 ? -13.860 -7.161 17.701 1.00 95.38 316 VAL A N 1
ATOM 2473 C CA . VAL A 1 316 ? -14.944 -6.467 17.013 1.00 95.38 316 VAL A CA 1
ATOM 2474 C C . VAL A 1 316 ? -15.774 -7.511 16.275 1.00 95.38 316 VAL A C 1
ATOM 2476 O O . VAL A 1 316 ? -15.321 -8.118 15.307 1.00 95.38 316 VAL A O 1
ATOM 2479 N N . ARG A 1 317 ? -17.002 -7.738 16.732 1.00 95.44 317 ARG A N 1
ATOM 2480 C CA . ARG A 1 317 ? -17.981 -8.556 16.012 1.00 95.44 317 ARG A CA 1
ATOM 2481 C C . ARG A 1 317 ? -18.689 -7.690 14.990 1.00 95.44 317 ARG A C 1
ATOM 2483 O O . ARG A 1 317 ? -19.235 -6.647 15.355 1.00 95.44 317 ARG A O 1
ATOM 2490 N N . PHE A 1 318 ? -18.677 -8.131 13.740 1.00 94.25 318 PHE A N 1
ATOM 2491 C CA . PHE A 1 318 ? -19.371 -7.474 12.645 1.00 94.25 318 PHE A CA 1
ATOM 2492 C C . PHE A 1 318 ? -20.033 -8.524 11.759 1.00 94.25 318 PHE A C 1
ATOM 2494 O O . PHE A 1 318 ? -19.355 -9.379 11.186 1.00 94.25 318 PHE A O 1
ATOM 2501 N N . HIS A 1 319 ? -21.362 -8.462 11.676 1.00 90.00 319 HIS A N 1
ATOM 2502 C CA . HIS A 1 319 ? -22.179 -9.545 11.124 1.00 90.00 319 HIS A CA 1
ATOM 2503 C C . HIS A 1 319 ? -21.834 -10.893 11.784 1.00 90.00 319 HIS A C 1
ATOM 2505 O O . HIS A 1 319 ? -21.920 -11.013 13.005 1.00 90.00 319 HIS A O 1
ATOM 2511 N N . GLU A 1 320 ? -21.456 -11.896 10.994 1.00 92.00 320 GLU A N 1
ATOM 2512 C CA . GLU A 1 320 ? -21.161 -13.256 11.457 1.00 92.00 320 GLU A CA 1
ATOM 2513 C C . GLU A 1 320 ? -19.684 -13.459 11.828 1.00 92.00 320 GLU A C 1
ATOM 2515 O O . GLU A 1 320 ? -19.310 -14.532 12.303 1.00 92.00 320 GLU A O 1
ATOM 2520 N N . TYR A 1 321 ? -18.834 -12.447 11.626 1.00 95.62 321 TYR A N 1
ATOM 2521 C CA . TYR A 1 321 ? -17.389 -12.598 11.744 1.00 95.62 321 TYR A CA 1
ATOM 2522 C C . TYR A 1 321 ? -16.793 -11.780 12.888 1.00 95.62 321 TYR A C 1
ATOM 2524 O O . TYR A 1 321 ? -17.192 -10.650 13.184 1.00 95.62 321 TYR A O 1
ATOM 2532 N N . GLU A 1 322 ? -15.776 -12.367 13.511 1.00 96.75 322 GLU A N 1
ATOM 2533 C CA . GLU A 1 322 ? -14.965 -11.723 14.536 1.00 96.75 322 GLU A CA 1
ATOM 2534 C C . GLU A 1 322 ? -13.693 -11.135 13.911 1.00 96.75 322 GLU A C 1
ATOM 2536 O O . GLU A 1 322 ? -12.996 -11.790 13.127 1.00 96.75 322 GLU A O 1
ATOM 2541 N N . TRP A 1 323 ? -13.397 -9.891 14.276 1.00 97.69 323 TRP A N 1
ATOM 2542 C CA . TRP A 1 323 ? -12.206 -9.148 13.887 1.00 97.69 323 TRP A CA 1
ATOM 2543 C C . TRP A 1 323 ? -11.388 -8.849 15.139 1.00 97.69 323 TRP A C 1
ATOM 2545 O O . TRP A 1 323 ? -11.872 -8.193 16.058 1.00 97.69 323 TRP A O 1
ATOM 2555 N N . VAL A 1 324 ? -10.149 -9.323 15.188 1.00 97.12 324 VAL A N 1
ATOM 2556 C CA . VAL A 1 324 ? -9.255 -9.128 16.333 1.00 97.12 324 VAL A CA 1
ATOM 2557 C C . VAL A 1 324 ? -8.345 -7.939 16.067 1.00 97.12 324 VAL A C 1
ATOM 2559 O O . VAL A 1 324 ? -7.728 -7.865 15.006 1.00 97.12 324 VAL A O 1
ATOM 2562 N N . VAL A 1 325 ? -8.234 -7.026 17.030 1.00 97.12 325 VAL A N 1
ATOM 2563 C CA . VAL A 1 325 ? -7.253 -5.934 16.989 1.00 97.12 325 VAL A CA 1
ATOM 2564 C C . VAL A 1 325 ? -5.859 -6.511 17.262 1.00 97.12 325 VAL A C 1
ATOM 2566 O O . VAL A 1 325 ? -5.540 -6.858 18.398 1.00 97.12 325 VAL A O 1
ATOM 2569 N N . GLU A 1 326 ? -5.015 -6.639 16.241 1.00 96.00 326 GLU A N 1
ATOM 2570 C CA . GLU A 1 326 ? -3.652 -7.190 16.371 1.00 96.00 326 GLU A CA 1
ATOM 2571 C C . GLU A 1 326 ? -2.602 -6.127 16.711 1.00 96.00 326 GLU A C 1
ATOM 2573 O O . GLU A 1 326 ? -1.566 -6.423 17.320 1.00 96.00 326 GLU A O 1
ATOM 2578 N N . GLU A 1 327 ? -2.869 -4.887 16.309 1.00 95.69 327 GLU A N 1
ATOM 2579 C CA . GLU A 1 327 ? -2.010 -3.736 16.551 1.00 95.69 327 GLU A CA 1
ATOM 2580 C C . GLU A 1 327 ? -2.860 -2.514 16.887 1.00 95.69 327 GLU A C 1
ATOM 2582 O O . GLU A 1 327 ? -3.886 -2.264 16.253 1.00 95.69 327 GLU A O 1
ATOM 2587 N N . LEU A 1 328 ? -2.405 -1.756 17.879 1.00 94.56 328 LEU A N 1
ATOM 2588 C CA . LEU A 1 328 ? -2.931 -0.449 18.235 1.00 94.56 328 LEU A CA 1
ATOM 2589 C C . LEU A 1 328 ? -1.756 0.378 18.751 1.00 94.56 328 LEU A C 1
ATOM 2591 O O . LEU A 1 328 ? -1.156 0.007 19.758 1.00 94.56 328 LEU A O 1
ATOM 2595 N N . TRP A 1 329 ? -1.418 1.454 18.048 1.00 93.81 329 TRP A N 1
ATOM 2596 C CA . TRP A 1 329 ? -0.256 2.290 18.337 1.00 93.81 329 TRP A CA 1
ATOM 2597 C C . TRP A 1 329 ? -0.612 3.769 18.270 1.00 93.81 329 TRP A C 1
ATOM 2599 O O . TRP A 1 329 ? -1.410 4.177 17.423 1.00 93.81 329 TRP A O 1
ATOM 2609 N N . GLU A 1 330 ? 0.045 4.562 19.111 1.00 91.69 330 GLU A N 1
ATOM 2610 C CA . GLU A 1 330 ? -0.054 6.021 19.126 1.00 91.69 330 GLU A CA 1
ATOM 2611 C C . GLU A 1 330 ? 1.340 6.665 19.040 1.00 91.69 330 GLU A C 1
ATOM 2613 O O . GLU A 1 330 ? 2.298 6.191 19.657 1.00 91.69 330 GLU A O 1
ATOM 2618 N N . TRP A 1 331 ? 1.475 7.749 18.270 1.00 91.75 331 TRP A N 1
ATOM 2619 C CA . TRP A 1 331 ? 2.704 8.552 18.205 1.00 91.75 331 TRP A CA 1
ATOM 2620 C C . TRP A 1 331 ? 2.414 10.031 17.927 1.00 91.75 331 TRP A C 1
ATOM 2622 O O . TRP A 1 331 ? 1.266 10.410 17.702 1.00 91.75 331 TRP A O 1
ATOM 2632 N N . LYS A 1 332 ? 3.448 10.875 17.999 1.00 86.25 332 LYS A N 1
ATOM 2633 C CA . LYS A 1 332 ? 3.349 12.323 17.755 1.00 86.25 332 LYS A CA 1
ATOM 2634 C C . LYS A 1 332 ? 3.609 12.699 16.305 1.00 86.25 332 LYS A C 1
ATOM 2636 O O . LYS A 1 332 ? 4.443 12.037 15.650 1.00 86.25 332 LYS A O 1
#